Protein AF-T1I6Q5-F1 (afdb_monomer)

Structure (mmCIF, N/CA/C/O backbone):
data_AF-T1I6Q5-F1
#
_entry.id   AF-T1I6Q5-F1
#
loop_
_atom_site.group_PDB
_atom_site.id
_atom_site.type_symbol
_atom_site.label_atom_id
_atom_site.label_alt_id
_atom_site.label_comp_id
_atom_site.label_asym_id
_atom_site.label_entity_id
_atom_site.label_seq_id
_atom_site.pdbx_PDB_ins_code
_atom_site.Cartn_x
_atom_site.Cartn_y
_atom_site.Cartn_z
_atom_site.occupancy
_atom_site.B_iso_or_equiv
_atom_site.auth_seq_id
_atom_site.auth_comp_id
_atom_site.auth_asym_id
_atom_site.auth_atom_id
_atom_site.pdbx_PDB_model_num
ATOM 1 N N . MET A 1 1 ? -15.999 5.769 1.842 1.00 64.25 1 MET A N 1
ATOM 2 C CA . MET A 1 1 ? -15.377 4.731 0.975 1.00 64.25 1 MET A CA 1
ATOM 3 C C . MET A 1 1 ? -16.063 4.618 -0.384 1.00 64.25 1 MET A C 1
ATOM 5 O O . MET A 1 1 ? -15.364 4.578 -1.385 1.00 64.25 1 MET A O 1
ATOM 9 N N . THR A 1 2 ? -17.397 4.593 -0.451 1.00 73.44 2 THR A N 1
ATOM 10 C CA . THR A 1 2 ? -18.154 4.607 -1.719 1.00 73.44 2 THR A CA 1
ATOM 11 C C . THR A 1 2 ? -17.865 5.839 -2.578 1.00 73.44 2 THR A C 1
ATOM 13 O O . THR A 1 2 ? -17.714 5.702 -3.788 1.00 73.44 2 THR A O 1
ATOM 16 N N . ASP A 1 3 ? -17.705 7.006 -1.953 1.00 79.69 3 ASP A N 1
ATOM 17 C CA . ASP A 1 3 ? -17.436 8.263 -2.664 1.00 79.69 3 ASP A CA 1
ATOM 18 C C . ASP A 1 3 ? -16.060 8.249 -3.339 1.00 79.69 3 ASP A C 1
ATOM 20 O O . ASP A 1 3 ? -15.956 8.559 -4.519 1.00 79.69 3 ASP A O 1
ATOM 24 N N . TYR A 1 4 ? -15.035 7.736 -2.652 1.00 77.25 4 TYR A N 1
ATOM 25 C CA . TYR A 1 4 ? -13.699 7.529 -3.227 1.00 77.25 4 TYR A CA 1
ATOM 26 C C . TYR A 1 4 ? -13.698 6.552 -4.406 1.00 77.25 4 TYR A C 1
ATOM 28 O O . TYR A 1 4 ? -12.991 6.744 -5.389 1.00 77.25 4 TYR A O 1
ATOM 36 N N . VAL A 1 5 ? -14.497 5.484 -4.328 1.00 77.12 5 VAL A N 1
ATOM 37 C CA . VAL A 1 5 ? -14.630 4.521 -5.432 1.00 77.12 5 VAL A CA 1
ATOM 38 C C . VAL A 1 5 ? -15.304 5.165 -6.642 1.00 77.12 5 VAL A C 1
ATOM 40 O O . VAL A 1 5 ? -14.932 4.868 -7.778 1.00 77.12 5 VAL A O 1
ATOM 43 N N . LYS A 1 6 ? -16.287 6.039 -6.413 1.00 79.69 6 LYS A N 1
ATOM 44 C CA . LYS A 1 6 ? -16.939 6.806 -7.473 1.00 79.69 6 LYS A CA 1
ATOM 45 C C . LYS A 1 6 ? -15.953 7.784 -8.119 1.00 79.69 6 LYS A C 1
ATOM 47 O O . LYS A 1 6 ? -15.784 7.737 -9.332 1.00 79.69 6 LYS A O 1
ATOM 52 N N . GLU A 1 7 ? -15.240 8.561 -7.307 1.00 81.44 7 GLU A N 1
ATOM 53 C CA . GLU A 1 7 ? -14.201 9.494 -7.753 1.00 81.44 7 GLU A CA 1
ATOM 54 C C . GLU A 1 7 ? -13.113 8.791 -8.581 1.00 81.44 7 GLU A C 1
ATOM 56 O O . GLU A 1 7 ? -12.736 9.272 -9.647 1.00 81.44 7 GLU A O 1
ATOM 61 N N . LEU A 1 8 ? -12.652 7.608 -8.161 1.00 79.38 8 LEU A N 1
ATOM 62 C CA . LEU A 1 8 ? -11.685 6.826 -8.936 1.00 79.38 8 LEU A CA 1
ATOM 63 C C . LEU A 1 8 ? -12.221 6.407 -10.300 1.00 79.38 8 LEU A C 1
ATOM 65 O O . LEU A 1 8 ? -11.508 6.507 -11.293 1.00 79.38 8 LEU A O 1
ATOM 69 N N . LYS A 1 9 ? -13.464 5.926 -10.361 1.00 77.19 9 LYS A N 1
ATOM 70 C CA . LYS A 1 9 ? -14.071 5.480 -11.622 1.00 77.19 9 LYS A CA 1
ATOM 71 C C . LYS A 1 9 ? -14.332 6.631 -12.591 1.00 77.19 9 LYS A C 1
ATOM 73 O O . LYS A 1 9 ? -14.336 6.402 -13.795 1.00 77.19 9 LYS A O 1
ATOM 78 N N . GLU A 1 10 ? -14.556 7.838 -12.080 1.00 80.31 10 GLU A N 1
ATOM 79 C CA . GLU A 1 10 ? -14.738 9.041 -12.897 1.00 80.31 10 GLU A CA 1
ATOM 80 C C . GLU A 1 10 ? -13.404 9.566 -13.447 1.00 80.31 10 GLU A C 1
ATOM 82 O O . GLU A 1 10 ? -13.346 10.012 -14.591 1.00 80.31 10 GLU A O 1
ATOM 87 N N . ASN A 1 11 ? -12.326 9.473 -12.663 1.00 78.69 11 ASN A N 1
ATOM 88 C CA . ASN A 1 11 ? -11.026 10.051 -13.016 1.00 78.69 11 ASN A CA 1
ATOM 89 C C . ASN A 1 11 ? -10.061 9.074 -13.707 1.00 78.69 11 ASN A C 1
ATOM 91 O O . ASN A 1 11 ? -9.142 9.509 -14.403 1.00 78.69 11 ASN A O 1
ATOM 95 N N . VAL A 1 12 ? -10.244 7.760 -13.548 1.00 77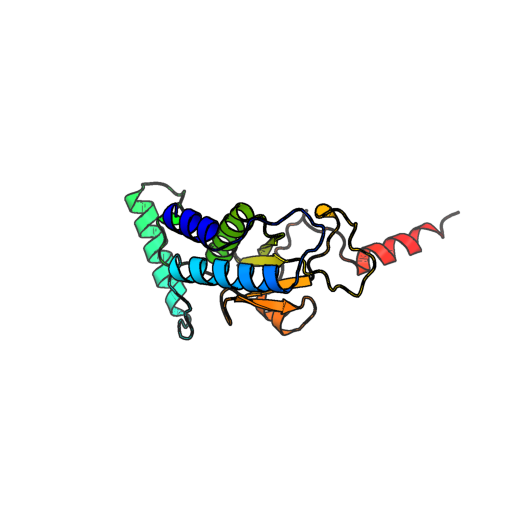.69 12 VAL A N 1
ATOM 96 C CA . VAL A 1 12 ? -9.384 6.742 -14.168 1.00 77.69 12 VAL A CA 1
ATOM 97 C C . VAL A 1 12 ? -10.087 6.140 -15.373 1.00 77.69 12 VAL A C 1
ATOM 99 O O . VAL A 1 12 ? -11.129 5.497 -15.253 1.00 77.69 12 VAL A O 1
ATOM 102 N N . LYS A 1 13 ? -9.477 6.287 -16.555 1.00 69.31 13 LYS A N 1
ATOM 103 C CA . LYS A 1 13 ? -9.907 5.525 -17.730 1.00 69.31 13 LYS A CA 1
ATOM 104 C C . LYS A 1 13 ? -9.727 4.031 -17.433 1.00 69.31 13 LYS A C 1
ATOM 106 O O . LYS A 1 13 ? -8.629 3.651 -17.012 1.00 69.31 13 LYS A O 1
ATOM 111 N N . PRO A 1 14 ? -10.753 3.189 -17.654 1.00 64.06 14 PRO A N 1
ATOM 112 C CA . PRO A 1 14 ? -10.623 1.753 -17.461 1.00 64.06 14 PRO A CA 1
ATOM 113 C C . PRO A 1 14 ? -9.480 1.232 -18.329 1.00 64.06 14 PRO A C 1
ATOM 115 O O . PRO A 1 14 ? -9.319 1.679 -19.465 1.00 64.06 14 PRO A O 1
ATOM 118 N N . PHE A 1 15 ? -8.686 0.312 -17.781 1.00 62.59 15 PHE A N 1
ATOM 119 C CA . PHE A 1 15 ? -7.572 -0.303 -18.493 1.00 62.59 15 PHE A CA 1
ATOM 120 C C . PHE A 1 15 ? -8.072 -0.890 -19.825 1.00 62.59 15 PHE A C 1
ATOM 122 O O . PHE A 1 15 ? -8.801 -1.885 -19.839 1.00 62.59 15 PHE A O 1
ATOM 129 N N . THR A 1 16 ? -7.745 -0.246 -20.949 1.00 55.22 16 THR A N 1
ATOM 130 C CA . THR A 1 16 ? -8.139 -0.728 -22.274 1.00 55.22 16 THR A CA 1
ATOM 131 C C . THR A 1 16 ? -7.220 -1.872 -22.665 1.00 55.22 16 THR A C 1
ATOM 133 O O . THR A 1 16 ? -5.999 -1.743 -22.639 1.00 55.22 16 THR A O 1
ATOM 136 N N . SER A 1 17 ? -7.814 -2.998 -23.056 1.00 50.25 17 SER A N 1
ATOM 137 C CA . SER A 1 17 ? -7.157 -4.276 -23.364 1.00 50.25 17 SER A CA 1
ATOM 138 C C . SER A 1 17 ? -6.208 -4.258 -24.570 1.00 50.25 17 SER A C 1
ATOM 140 O O . SER A 1 17 ? -5.799 -5.317 -25.040 1.00 50.25 17 SER A O 1
ATOM 142 N N . THR A 1 18 ? -5.837 -3.088 -25.086 1.00 50.44 18 THR A N 1
ATOM 143 C CA . THR A 1 18 ? -4.726 -2.893 -26.022 1.00 50.44 18 THR A CA 1
ATOM 144 C C . THR A 1 18 ? -3.398 -3.144 -25.311 1.00 50.44 18 THR A C 1
ATOM 146 O O . THR A 1 18 ? -2.641 -2.202 -25.163 1.00 50.44 18 THR A O 1
ATOM 149 N N . GLY A 1 19 ? -3.173 -4.374 -24.820 1.00 49.50 19 GLY A N 1
ATOM 150 C CA . GLY A 1 19 ? -1.911 -5.081 -24.512 1.00 49.50 19 GLY A CA 1
ATOM 151 C C . GLY A 1 19 ? -0.717 -4.354 -23.878 1.00 49.50 19 GLY A C 1
ATOM 152 O O . GLY A 1 19 ? 0.332 -4.960 -23.704 1.00 49.50 19 GLY A O 1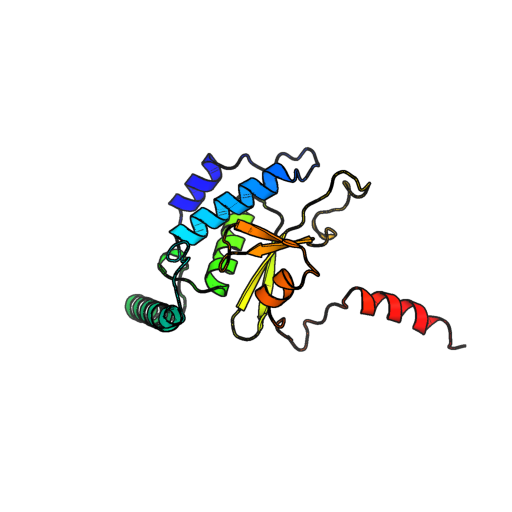
ATOM 153 N N . VAL A 1 20 ? -0.830 -3.078 -23.544 1.00 54.53 20 VAL A N 1
ATOM 154 C CA . VAL A 1 20 ? 0.279 -2.180 -23.276 1.00 54.53 20 VAL A CA 1
ATOM 155 C C . VAL A 1 20 ? 0.025 -1.573 -21.914 1.00 54.53 20 VAL A C 1
ATOM 157 O O . VAL A 1 20 ? -0.830 -0.708 -21.729 1.00 54.53 20 VAL A O 1
ATOM 160 N N . LEU A 1 21 ? 0.786 -2.055 -20.942 1.00 61.19 21 LEU A N 1
ATOM 161 C CA . LEU A 1 21 ? 0.935 -1.407 -19.650 1.00 61.19 21 LEU A CA 1
ATOM 162 C C . LEU A 1 21 ? 1.748 -0.123 -19.850 1.00 61.19 21 LEU A C 1
ATOM 164 O O . LEU A 1 21 ? 2.966 -0.121 -19.690 1.00 61.19 21 LEU A O 1
ATOM 168 N N . ASP A 1 22 ? 1.068 0.949 -20.251 1.00 72.69 22 ASP A N 1
ATOM 169 C CA . ASP A 1 22 ? 1.679 2.263 -20.425 1.00 72.69 22 ASP A CA 1
ATOM 170 C C . ASP A 1 22 ? 2.195 2.784 -19.071 1.00 72.69 22 ASP A C 1
ATOM 172 O O . ASP A 1 22 ? 1.443 2.906 -18.096 1.00 72.69 22 ASP A O 1
ATOM 176 N N . TRP A 1 23 ? 3.496 3.092 -19.015 1.00 78.94 23 TRP A N 1
ATOM 177 C CA . TRP A 1 23 ? 4.151 3.701 -17.854 1.00 78.94 23 TRP A CA 1
ATOM 178 C C . TRP A 1 23 ? 3.394 4.945 -17.380 1.00 78.94 23 TRP A C 1
ATOM 180 O O . TRP A 1 23 ? 3.249 5.142 -16.171 1.00 78.94 23 TRP A O 1
ATOM 190 N N . MET A 1 24 ? 2.902 5.767 -18.316 1.00 81.88 24 MET A N 1
ATOM 191 C CA . MET A 1 24 ? 2.191 7.001 -17.985 1.00 81.88 24 MET A CA 1
ATOM 192 C C . MET A 1 24 ? 0.904 6.693 -17.220 1.00 81.88 24 MET A C 1
ATOM 194 O O . MET A 1 24 ? 0.711 7.211 -16.122 1.00 81.88 24 MET A O 1
ATOM 198 N N . TRP A 1 25 ? 0.089 5.761 -17.725 1.00 84.81 25 TRP A N 1
ATOM 199 C CA . TRP A 1 25 ? -1.149 5.359 -17.053 1.00 84.81 25 TRP A CA 1
ATOM 200 C C . TRP A 1 25 ? -0.894 4.784 -15.657 1.00 84.81 25 TRP A C 1
ATOM 202 O O . TRP A 1 25 ? -1.603 5.134 -14.712 1.00 84.81 25 TRP A O 1
ATOM 212 N N . ILE A 1 26 ? 0.128 3.934 -15.496 1.00 87.12 26 ILE A N 1
ATOM 213 C CA . ILE A 1 26 ? 0.467 3.363 -14.184 1.00 87.12 26 ILE A CA 1
ATOM 214 C C . ILE A 1 26 ? 0.911 4.460 -13.220 1.00 87.12 26 ILE A C 1
ATOM 216 O O . ILE A 1 26 ? 0.448 4.491 -12.081 1.00 87.12 26 ILE A O 1
ATOM 220 N N . SER A 1 27 ? 1.793 5.360 -13.658 1.00 88.94 27 SER A N 1
ATOM 221 C CA . SER A 1 27 ? 2.292 6.446 -12.813 1.00 88.94 27 SER A CA 1
ATOM 222 C C . SER A 1 27 ? 1.158 7.359 -12.350 1.00 88.94 27 SER A C 1
ATOM 224 O O . SER A 1 27 ? 1.069 7.664 -11.159 1.00 88.94 27 SER A O 1
ATOM 226 N N . ASP A 1 28 ? 0.263 7.742 -13.258 1.00 89.88 28 ASP A N 1
ATOM 227 C CA . ASP A 1 28 ? -0.854 8.633 -12.948 1.00 89.88 28 ASP A CA 1
ATOM 228 C C . ASP A 1 28 ? -1.890 7.948 -12.051 1.00 89.88 28 ASP A C 1
ATOM 230 O O . ASP A 1 28 ? -2.327 8.525 -11.053 1.00 89.88 28 ASP A O 1
ATOM 234 N N . SER A 1 29 ? -2.199 6.677 -12.324 1.00 90.81 29 SER A N 1
ATOM 235 C CA . SER A 1 29 ? -3.091 5.871 -11.484 1.00 90.81 29 SER A CA 1
ATOM 236 C C . SER A 1 29 ? -2.537 5.705 -10.070 1.00 90.81 29 SER A C 1
ATOM 238 O O . SER A 1 29 ? -3.267 5.866 -9.095 1.00 90.81 29 SER A O 1
ATOM 240 N N . VAL A 1 30 ? -1.236 5.423 -9.927 1.00 93.38 30 VAL A N 1
ATOM 241 C CA . VAL A 1 30 ? -0.583 5.289 -8.616 1.00 93.38 30 VAL A CA 1
ATOM 242 C C . VAL A 1 30 ? -0.656 6.598 -7.838 1.00 93.38 30 VAL A C 1
ATOM 244 O O . VAL A 1 30 ? -0.994 6.567 -6.654 1.00 93.38 30 VAL A O 1
ATOM 247 N N . LYS A 1 31 ? -0.382 7.743 -8.474 1.00 92.62 31 LYS A N 1
ATOM 248 C CA . LYS A 1 31 ? -0.473 9.058 -7.821 1.00 92.62 31 LYS A CA 1
ATOM 249 C C . LYS A 1 31 ? -1.893 9.353 -7.346 1.00 92.62 31 LYS A C 1
ATOM 251 O O . LYS A 1 31 ? -2.061 9.725 -6.189 1.00 92.62 31 LYS A O 1
ATOM 256 N N . LEU A 1 32 ? -2.894 9.127 -8.198 1.00 92.19 32 LEU A N 1
ATOM 257 C CA . LEU A 1 32 ? -4.298 9.384 -7.872 1.00 92.19 32 LEU A CA 1
ATOM 258 C C . LEU A 1 32 ? -4.815 8.467 -6.756 1.00 92.19 32 LEU A C 1
ATOM 260 O O . LEU A 1 32 ? -5.427 8.922 -5.792 1.00 92.19 32 LEU A O 1
ATOM 264 N N . VAL A 1 33 ? -4.546 7.161 -6.843 1.00 93.19 33 VAL A N 1
ATOM 265 C CA . VAL A 1 33 ? -4.929 6.231 -5.771 1.00 93.19 33 VAL A CA 1
ATOM 266 C C . VAL A 1 33 ? -4.227 6.624 -4.475 1.00 93.19 33 VAL A C 1
ATOM 268 O O . VAL A 1 33 ? -4.847 6.628 -3.414 1.00 93.19 33 VAL A O 1
ATOM 271 N N . THR A 1 34 ? -2.952 7.011 -4.549 1.00 93.19 34 THR A N 1
ATOM 272 C CA . THR A 1 34 ? -2.214 7.452 -3.366 1.00 93.19 34 THR A CA 1
ATOM 273 C C . THR A 1 34 ? -2.818 8.716 -2.762 1.00 93.19 34 THR A C 1
ATOM 275 O O . THR A 1 34 ? -3.016 8.743 -1.551 1.00 93.19 34 THR A O 1
ATOM 278 N N . SER A 1 35 ? -3.181 9.731 -3.552 1.00 91.31 35 SER A N 1
ATOM 279 C CA . SER A 1 35 ? -3.797 10.951 -3.012 1.00 91.31 35 SER A CA 1
ATOM 280 C C . SER A 1 35 ? -5.100 10.658 -2.269 1.00 91.31 35 SER A C 1
ATOM 282 O O . SER A 1 35 ? -5.324 11.208 -1.194 1.00 91.31 35 SER A O 1
ATOM 284 N N . ILE A 1 36 ? -5.909 9.728 -2.778 1.00 90.62 36 ILE A N 1
ATOM 285 C CA . ILE A 1 36 ? -7.150 9.293 -2.126 1.00 90.62 36 ILE A CA 1
ATOM 286 C C . ILE A 1 36 ? -6.864 8.524 -0.830 1.00 90.62 36 ILE A C 1
ATOM 288 O O . ILE A 1 36 ? -7.514 8.763 0.186 1.00 90.62 36 ILE A O 1
ATOM 292 N N . VAL A 1 37 ? -5.868 7.631 -0.826 1.00 91.06 37 VAL A N 1
ATOM 293 C CA . VAL A 1 37 ? -5.438 6.919 0.393 1.00 91.06 37 VAL A CA 1
ATOM 294 C C . VAL A 1 37 ? -4.994 7.908 1.465 1.00 91.06 37 VAL A C 1
ATOM 296 O O . VAL A 1 37 ? -5.369 7.756 2.627 1.00 91.06 37 VAL A O 1
ATOM 299 N N . LEU A 1 38 ? -4.222 8.926 1.081 1.00 88.31 38 LEU A N 1
ATOM 300 C CA . LEU A 1 38 ? -3.789 9.970 2.000 1.00 88.31 38 LEU A CA 1
ATOM 301 C C . LEU A 1 38 ? -4.990 10.738 2.543 1.00 88.31 38 LEU A C 1
ATOM 303 O O . LEU A 1 38 ? -5.106 10.866 3.751 1.00 88.31 38 LEU A O 1
ATOM 307 N N . GLN A 1 39 ? -5.914 11.188 1.696 1.00 86.69 39 GLN A N 1
ATOM 308 C CA . GLN A 1 39 ? -7.122 11.879 2.160 1.00 86.69 39 GLN A CA 1
ATOM 309 C C . GLN A 1 39 ? -7.964 11.020 3.115 1.00 86.69 39 GLN A C 1
ATOM 311 O O . GLN A 1 39 ? -8.486 11.539 4.098 1.00 86.69 39 GLN A O 1
ATOM 316 N N . GLY A 1 40 ? -8.068 9.713 2.858 1.00 84.56 40 GLY A N 1
ATOM 317 C CA . GLY A 1 40 ? -8.844 8.793 3.687 1.00 84.56 40 GLY A CA 1
ATOM 318 C C . GLY A 1 40 ? -8.191 8.413 5.022 1.00 84.56 40 GLY A C 1
ATOM 319 O O . GLY A 1 40 ? -8.907 8.148 5.978 1.00 84.56 40 GLY A O 1
ATOM 320 N N . LEU A 1 41 ? -6.854 8.376 5.110 1.00 85.56 41 LEU A N 1
ATOM 321 C CA . LEU A 1 41 ? -6.107 7.878 6.282 1.00 85.56 41 LEU A CA 1
ATOM 322 C C . LEU A 1 41 ? -5.114 8.911 6.852 1.00 85.56 41 LEU A C 1
ATOM 324 O O . LEU A 1 41 ? -3.979 8.580 7.222 1.00 85.56 41 LEU A O 1
ATOM 328 N N . GLY A 1 42 ? -5.549 10.169 6.950 1.00 71.38 42 GLY A N 1
ATOM 329 C CA . GLY A 1 42 ? -4.905 11.178 7.801 1.00 71.38 42 GLY A CA 1
ATOM 330 C C . GLY A 1 42 ? -3.894 12.092 7.102 1.00 71.38 42 GLY A C 1
ATOM 331 O O . GLY A 1 42 ? -3.067 12.717 7.756 1.00 71.38 42 GLY A O 1
ATOM 332 N N . GLY A 1 43 ? -3.948 12.181 5.779 1.00 68.06 43 GLY A N 1
ATOM 333 C CA . GLY A 1 43 ? -3.187 13.118 4.956 1.00 68.06 43 GLY A CA 1
ATOM 334 C C . GLY A 1 43 ? -1.744 12.708 4.639 1.00 68.06 43 GLY A C 1
ATOM 335 O O . GLY A 1 43 ? -1.199 11.725 5.159 1.00 68.06 43 GLY A O 1
ATOM 336 N N . SER A 1 44 ? -1.129 13.488 3.738 1.00 54.53 44 SER A N 1
ATOM 337 C CA . SER A 1 44 ? 0.302 13.437 3.412 1.00 54.53 44 SER A CA 1
ATOM 338 C C . SER A 1 44 ? 1.068 14.115 4.536 1.00 54.53 44 SER A C 1
ATOM 340 O O . SER A 1 44 ? 1.189 15.336 4.588 1.00 54.53 44 SER A O 1
ATOM 342 N N . SER A 1 45 ? 1.498 13.333 5.511 1.00 52.88 45 SER A N 1
ATOM 343 C CA . SER A 1 45 ? 2.141 13.866 6.692 1.00 52.88 45 SER A CA 1
ATOM 344 C C . SER A 1 45 ? 3.628 14.063 6.448 1.00 52.88 45 SER A C 1
ATOM 346 O O . SER A 1 45 ? 4.442 13.237 6.846 1.00 52.88 45 SER A O 1
ATOM 348 N N . GLU A 1 46 ? 3.988 15.180 5.822 1.00 49.88 46 GLU A N 1
ATOM 349 C CA . GLU A 1 46 ? 5.395 15.595 5.720 1.00 49.88 46 GLU A CA 1
ATOM 350 C C . GLU A 1 46 ? 6.027 15.847 7.107 1.00 49.88 46 GLU A C 1
ATOM 352 O O . GLU A 1 46 ? 7.245 15.865 7.228 1.00 49.88 46 GLU A O 1
ATOM 357 N N . ASN A 1 47 ? 5.207 15.962 8.165 1.00 47.25 47 ASN A N 1
ATOM 358 C CA . ASN A 1 47 ? 5.629 16.308 9.526 1.00 47.25 47 ASN A CA 1
ATOM 359 C C . ASN A 1 47 ? 5.113 15.377 10.644 1.00 47.25 47 ASN A C 1
ATOM 361 O O . ASN A 1 47 ? 5.247 15.736 11.813 1.00 47.25 47 ASN A O 1
ATOM 365 N N . ARG A 1 48 ? 4.520 14.207 10.352 1.00 54.25 48 ARG A N 1
ATOM 366 C CA . ARG A 1 48 ? 4.121 13.279 11.435 1.00 54.25 48 ARG A CA 1
ATOM 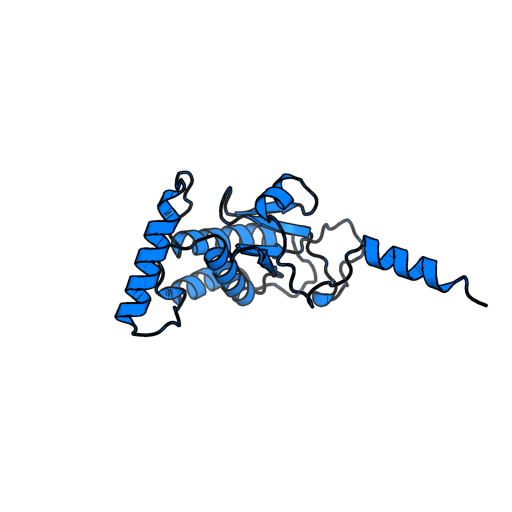367 C C . ARG A 1 48 ? 5.341 12.503 11.924 1.00 54.25 48 ARG A C 1
ATOM 369 O O . ARG A 1 48 ? 5.704 11.466 11.376 1.00 54.25 48 ARG A O 1
ATOM 376 N N . GLN A 1 49 ? 6.015 13.090 12.908 1.00 47.84 49 GLN A N 1
ATOM 377 C CA . GLN A 1 49 ? 6.978 12.405 13.769 1.00 47.84 49 GLN A CA 1
ATOM 378 C C . GLN A 1 49 ? 6.229 11.445 14.711 1.00 47.84 49 GLN A C 1
ATOM 380 O O . GLN A 1 49 ? 5.012 11.535 14.835 1.00 47.84 49 GLN A O 1
ATOM 385 N N . ASP A 1 50 ? 6.973 10.528 15.328 1.00 45.41 50 ASP A N 1
ATOM 386 C CA . ASP A 1 50 ? 6.603 9.315 16.088 1.00 45.41 50 ASP A CA 1
ATOM 387 C C . ASP A 1 50 ? 5.360 9.318 17.032 1.00 45.41 50 ASP A C 1
ATOM 389 O O . ASP A 1 50 ? 4.979 8.255 17.525 1.00 45.41 50 ASP A O 1
ATOM 393 N N . ASP A 1 51 ? 4.665 10.439 17.246 1.00 49.38 51 ASP A N 1
ATOM 394 C CA . ASP A 1 51 ? 3.449 10.564 18.075 1.00 49.38 51 ASP A CA 1
ATOM 395 C C . ASP A 1 51 ? 2.166 9.999 17.421 1.00 49.38 51 ASP A C 1
ATOM 397 O O . ASP A 1 51 ? 1.153 9.756 18.085 1.00 49.38 51 ASP A O 1
ATOM 401 N N . ASP A 1 52 ? 2.215 9.697 16.126 1.00 65.31 52 ASP A N 1
ATOM 402 C CA . ASP A 1 52 ? 1.090 9.162 15.348 1.00 65.31 52 ASP A CA 1
ATOM 403 C C . ASP A 1 52 ? 0.616 7.773 15.779 1.00 65.31 52 ASP A C 1
ATOM 405 O O . ASP A 1 52 ? -0.530 7.380 15.531 1.00 65.31 52 ASP A O 1
ATOM 409 N N . PHE A 1 53 ? 1.495 6.993 16.411 1.00 75.88 53 PHE A N 1
ATOM 410 C CA . PHE A 1 53 ? 1.141 5.646 16.843 1.00 75.88 53 PHE A CA 1
ATOM 411 C C . PHE A 1 53 ? 0.116 5.685 17.979 1.00 75.88 53 PHE A C 1
ATOM 413 O O . PHE A 1 53 ? -0.776 4.837 18.037 1.00 75.88 53 PHE A O 1
ATOM 420 N N . HIS A 1 54 ? 0.210 6.692 18.854 1.00 80.69 54 HIS A N 1
ATOM 421 C CA . HIS A 1 54 ? -0.738 6.883 19.944 1.00 80.69 54 HIS A CA 1
ATOM 422 C C . HIS A 1 54 ? -2.113 7.299 19.415 1.00 80.69 54 HIS A C 1
ATOM 424 O O . HIS A 1 54 ? -3.113 6.677 19.775 1.00 80.69 54 HIS A O 1
ATOM 430 N N . GLU A 1 55 ? -2.160 8.284 18.512 1.00 81.81 55 GLU A N 1
ATOM 431 C CA . GLU A 1 55 ? -3.401 8.745 17.877 1.00 81.81 55 GLU A CA 1
ATOM 432 C C . GLU A 1 55 ? -4.093 7.607 17.116 1.00 81.81 55 GLU A C 1
ATOM 434 O O . GLU A 1 55 ? -5.287 7.357 17.301 1.00 81.81 55 GLU A O 1
ATOM 439 N N . PHE A 1 56 ? -3.324 6.843 16.333 1.00 83.31 56 PHE A N 1
ATOM 440 C CA . PHE A 1 56 ? -3.826 5.660 15.644 1.00 83.31 56 PHE A CA 1
ATOM 441 C C . PHE A 1 56 ? -4.424 4.642 16.625 1.00 83.31 56 PHE A C 1
ATOM 443 O O . PHE A 1 56 ? -5.543 4.167 16.429 1.00 83.31 56 PHE A O 1
ATOM 450 N N . PHE A 1 57 ? -3.717 4.319 17.711 1.00 86.00 57 PHE A N 1
ATOM 451 C CA . PHE A 1 57 ? -4.187 3.326 18.677 1.00 86.00 57 PHE A CA 1
ATOM 452 C C . PHE A 1 57 ? -5.442 3.788 19.430 1.00 86.00 57 PHE A C 1
ATOM 454 O O . PHE A 1 57 ? -6.353 2.988 19.663 1.00 86.00 57 PHE A O 1
ATOM 461 N N . LEU A 1 58 ? -5.514 5.075 19.785 1.00 88.00 58 LEU A N 1
ATOM 462 C CA . LEU A 1 58 ? -6.700 5.682 20.386 1.00 88.00 58 LEU A CA 1
ATOM 463 C C . LEU A 1 58 ? -7.905 5.567 19.457 1.00 88.00 58 LEU A C 1
ATOM 465 O O . LEU A 1 58 ? -8.937 5.044 19.877 1.00 88.00 58 LEU A O 1
ATOM 469 N N . GLN A 1 59 ? -7.755 5.955 18.190 1.00 86.88 59 GLN A N 1
ATOM 470 C CA . GLN A 1 59 ? -8.837 5.862 17.217 1.00 86.88 59 GLN A CA 1
ATOM 471 C C . GLN A 1 59 ? -9.305 4.416 17.014 1.00 86.88 59 GLN A C 1
ATOM 473 O O . GLN A 1 59 ? -10.502 4.129 17.015 1.00 86.88 59 GLN A O 1
ATOM 478 N N . ILE A 1 60 ? -8.364 3.484 16.866 1.00 87.75 60 ILE A N 1
ATOM 479 C CA . ILE A 1 60 ? -8.656 2.055 16.739 1.00 87.75 60 ILE A CA 1
ATOM 480 C C . ILE A 1 60 ? -9.486 1.564 17.932 1.00 87.75 60 ILE A C 1
ATOM 482 O O . ILE A 1 60 ? -10.462 0.833 17.750 1.00 87.75 60 ILE A O 1
ATOM 486 N N . ASN A 1 61 ? -9.128 1.965 19.153 1.00 89.62 61 ASN A N 1
ATOM 487 C CA . ASN A 1 61 ? -9.867 1.585 20.354 1.00 89.62 61 ASN A CA 1
ATOM 488 C C . ASN A 1 61 ? -11.241 2.251 20.432 1.00 89.62 61 ASN A C 1
ATOM 490 O O . ASN A 1 61 ? -12.209 1.583 20.791 1.00 89.62 61 ASN A O 1
ATOM 494 N N . GLU A 1 62 ? -11.356 3.517 20.047 1.00 90.56 62 GLU A N 1
ATOM 495 C CA . GLU A 1 62 ? -12.638 4.215 19.980 1.00 90.56 62 GLU A CA 1
ATOM 496 C C . GLU A 1 62 ? -13.603 3.511 19.016 1.00 90.56 62 GLU A C 1
ATOM 498 O O . GLU A 1 62 ? -14.741 3.206 19.384 1.00 90.56 62 GLU A O 1
ATOM 503 N N . VAL A 1 63 ? -13.138 3.151 17.814 1.00 89.06 63 VAL A N 1
ATOM 504 C CA . VAL A 1 63 ? -13.948 2.415 16.831 1.00 89.06 63 VAL A CA 1
ATOM 505 C C . VAL A 1 63 ? -14.342 1.037 17.365 1.00 89.06 63 VAL A C 1
ATOM 507 O O . VAL A 1 63 ? -15.510 0.649 17.250 1.00 89.06 63 VAL A O 1
ATOM 510 N N . LYS A 1 64 ? -13.415 0.309 18.005 1.00 90.19 64 LYS A N 1
ATOM 511 C CA . LYS A 1 64 ? -13.714 -0.985 18.644 1.00 90.19 64 LYS A CA 1
ATOM 512 C C . LYS A 1 64 ? -14.799 -0.856 19.710 1.00 90.19 64 LYS A C 1
ATOM 514 O O . LYS A 1 64 ? -15.718 -1.673 19.731 1.00 90.19 64 LYS A O 1
ATOM 519 N N . LEU A 1 65 ? -14.717 0.160 20.572 1.00 92.31 65 LEU A N 1
ATOM 520 C CA . LEU A 1 65 ? -15.697 0.412 21.631 1.00 92.31 65 LEU A CA 1
ATOM 521 C C . LEU A 1 65 ? -17.061 0.792 21.050 1.00 92.31 65 LEU A C 1
ATOM 523 O O . LEU A 1 65 ? -18.077 0.211 21.434 1.00 92.31 65 LEU A O 1
ATOM 527 N N . LYS A 1 66 ? -17.084 1.707 20.075 1.00 91.94 66 LYS A N 1
ATOM 528 C CA . LYS A 1 66 ? -18.306 2.167 19.404 1.00 91.94 66 LYS A CA 1
ATOM 529 C C . L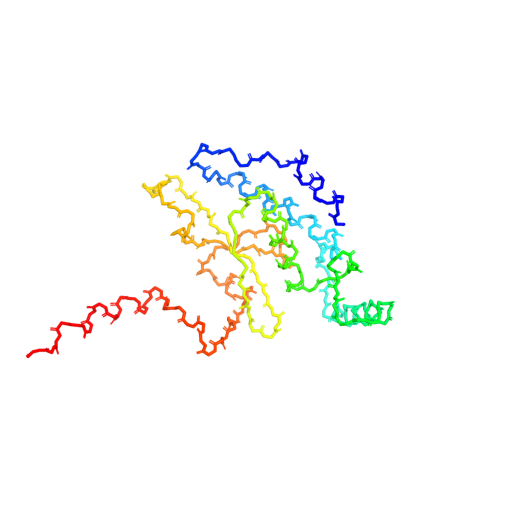YS A 1 66 ? -19.027 1.030 18.681 1.00 91.94 66 LYS A C 1
ATOM 531 O O . LYS A 1 66 ? -20.251 0.936 18.752 1.00 91.94 66 LYS A O 1
ATOM 536 N N . ARG A 1 67 ? -18.280 0.151 18.003 1.00 89.19 67 ARG A N 1
ATOM 537 C CA . ARG A 1 67 ? -18.834 -0.996 17.259 1.00 89.19 67 ARG A CA 1
ATOM 538 C C . ARG A 1 67 ? -19.008 -2.257 18.105 1.00 89.19 67 ARG A C 1
ATOM 540 O O . ARG A 1 67 ? -19.651 -3.193 17.638 1.00 89.19 67 ARG A O 1
ATOM 547 N N . LYS A 1 68 ? -18.430 -2.304 19.312 1.00 91.44 68 LYS A N 1
ATOM 548 C CA . LYS A 1 68 ? -18.345 -3.497 20.177 1.00 91.44 68 LYS A CA 1
ATOM 549 C C . LYS A 1 68 ? -17.802 -4.727 19.432 1.00 91.44 68 LYS A C 1
ATOM 551 O O . LYS A 1 68 ? -18.292 -5.839 19.606 1.00 91.44 68 LYS A O 1
ATOM 556 N N . SER A 1 69 ? -16.815 -4.519 18.561 1.00 89.94 69 SER A N 1
ATOM 557 C CA . SER A 1 69 ? -16.241 -5.557 17.697 1.00 89.94 69 SER A CA 1
ATOM 558 C C . SER A 1 69 ? -14.754 -5.316 17.462 1.00 89.94 69 SER A C 1
ATOM 560 O O . SER A 1 69 ? -14.297 -4.176 17.428 1.00 89.94 69 SER A O 1
ATOM 562 N N . CYS A 1 70 ? -13.996 -6.396 17.265 1.00 83.62 70 CYS A N 1
ATOM 563 C CA . CYS A 1 70 ? -12.590 -6.326 16.867 1.00 83.62 70 CYS A CA 1
ATOM 564 C C . CYS A 1 70 ? -12.405 -6.116 15.355 1.00 83.62 70 CYS A C 1
ATOM 566 O O . CYS A 1 70 ? -11.283 -5.879 14.913 1.00 83.62 70 CYS A O 1
ATOM 568 N N . VAL A 1 71 ? -13.480 -6.21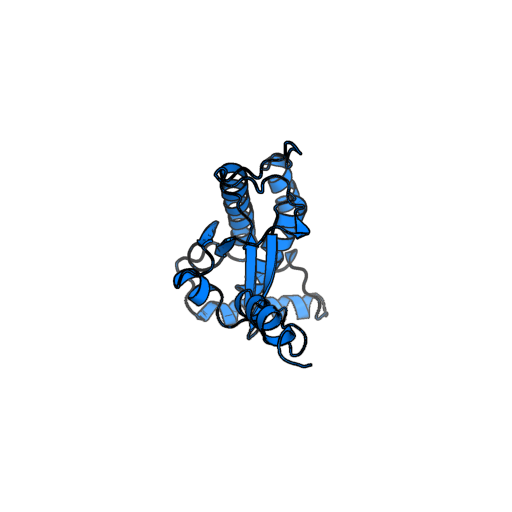0 14.563 1.00 87.06 71 VAL A N 1
ATOM 569 C CA . VAL A 1 71 ? -13.448 -5.961 13.117 1.00 87.06 71 VAL A CA 1
ATOM 570 C C . VAL A 1 71 ? -13.609 -4.467 12.867 1.00 87.06 71 VAL A C 1
ATOM 572 O O . VAL A 1 71 ? -14.652 -3.890 13.178 1.00 87.06 71 VAL A O 1
ATOM 575 N N . ILE A 1 72 ? -12.580 -3.857 12.282 1.00 84.44 72 ILE A N 1
ATOM 576 C CA . ILE A 1 72 ? -12.518 -2.418 12.022 1.00 84.44 72 ILE A CA 1
ATOM 577 C C . ILE A 1 72 ? -12.650 -2.192 10.520 1.00 84.44 72 ILE A C 1
ATOM 579 O O . ILE A 1 72 ? -11.748 -2.563 9.764 1.00 84.44 72 ILE A O 1
ATOM 583 N N . PRO A 1 73 ? -13.765 -1.612 10.053 1.00 84.06 73 PRO A N 1
ATOM 584 C CA . PRO A 1 73 ? -13.888 -1.230 8.659 1.00 84.06 73 PRO A CA 1
ATOM 585 C C . PRO A 1 73 ? -12.918 -0.097 8.341 1.00 84.06 73 PRO A C 1
ATOM 587 O O . PRO A 1 73 ? -12.878 0.913 9.037 1.00 84.06 73 PRO A O 1
ATOM 590 N N . MET A 1 74 ? -12.204 -0.227 7.228 1.00 82.19 74 MET A N 1
ATOM 591 C CA . MET A 1 74 ? -11.271 0.798 6.748 1.00 82.19 74 MET A CA 1
ATOM 592 C C . MET A 1 74 ? -11.931 2.169 6.528 1.00 82.19 74 MET A C 1
ATOM 594 O O . MET A 1 74 ? -11.247 3.180 6.565 1.00 82.19 74 MET A O 1
ATOM 598 N N . GLY A 1 75 ? -13.247 2.210 6.291 1.00 78.62 75 GLY A N 1
ATOM 599 C CA . GLY A 1 75 ? -13.996 3.454 6.099 1.00 78.62 75 GLY A CA 1
ATOM 600 C C . GLY A 1 75 ? -14.300 4.236 7.380 1.00 78.62 75 GLY A C 1
ATOM 601 O O . GLY A 1 75 ? -14.724 5.380 7.269 1.00 78.62 75 GLY A O 1
ATOM 602 N N . ASP A 1 76 ? -14.092 3.642 8.556 1.00 82.25 76 ASP A N 1
ATOM 603 C CA . ASP A 1 76 ? -14.331 4.293 9.852 1.00 82.25 76 ASP A CA 1
ATOM 604 C C . ASP A 1 76 ? -13.048 4.884 10.456 1.00 82.25 76 ASP A C 1
ATOM 606 O O . ASP A 1 76 ? -13.093 5.543 11.495 1.00 82.25 76 ASP A O 1
ATOM 610 N N . MET A 1 77 ? -11.900 4.611 9.835 1.00 82.50 77 MET A N 1
ATOM 611 C CA . MET A 1 77 ? -10.605 5.126 10.261 1.00 82.50 77 MET A CA 1
ATOM 612 C C . MET A 1 77 ? -10.298 6.432 9.534 1.00 82.50 77 MET A C 1
ATOM 614 O O . MET A 1 77 ? -10.548 6.555 8.340 1.00 82.50 77 MET A O 1
ATOM 618 N N . SER A 1 78 ? -9.722 7.385 10.258 1.00 81.69 78 SER A N 1
ATOM 619 C CA . SER A 1 78 ? -9.249 8.677 9.751 1.00 81.69 78 SER A CA 1
ATOM 620 C C . SER A 1 78 ? -7.734 8.812 9.853 1.00 81.69 78 SER A C 1
ATOM 622 O O . SER A 1 78 ? -7.167 9.722 9.263 1.00 81.69 78 SER A O 1
ATOM 624 N N . VAL A 1 79 ? -7.068 7.913 10.578 1.00 83.56 79 VAL A N 1
ATOM 625 C CA . VAL A 1 79 ? -5.614 7.800 10.683 1.00 83.56 79 VAL A CA 1
ATOM 626 C C . VAL A 1 79 ? -5.224 6.374 10.315 1.00 83.56 79 VAL A C 1
ATOM 628 O O . VAL A 1 79 ? -5.903 5.414 10.678 1.00 83.56 79 VAL A O 1
ATOM 631 N N . GLY A 1 80 ? -4.130 6.221 9.572 1.00 83.12 80 GLY A N 1
ATOM 632 C CA . GLY A 1 80 ? -3.613 4.908 9.205 1.00 83.12 80 GLY A CA 1
ATOM 633 C C . GLY A 1 80 ? -2.098 4.901 9.126 1.00 83.12 80 GLY A C 1
ATOM 634 O O . GLY A 1 80 ? -1.496 5.830 8.582 1.00 83.12 80 GLY A O 1
ATOM 635 N N . GLN A 1 81 ? -1.504 3.822 9.633 1.00 85.38 81 GLN A N 1
ATOM 636 C CA . GLN A 1 81 ? -0.077 3.558 9.525 1.00 85.38 81 GLN A CA 1
ATOM 637 C C . GLN A 1 81 ? 0.239 2.921 8.165 1.00 85.38 81 GLN A C 1
ATOM 639 O O . GLN A 1 81 ? -0.614 2.768 7.282 1.00 85.38 81 GLN A O 1
ATOM 644 N N . LYS A 1 82 ? 1.507 2.553 7.968 1.00 87.88 82 LYS A N 1
ATOM 645 C CA . LYS A 1 82 ? 2.003 1.965 6.718 1.00 87.88 82 LYS A CA 1
ATOM 646 C C . LYS A 1 82 ? 1.165 0.768 6.240 1.00 87.88 82 LYS A C 1
ATOM 648 O O . LYS A 1 82 ? 0.920 0.635 5.043 1.00 87.88 82 LYS A O 1
ATOM 653 N N . PHE A 1 83 ? 0.713 -0.090 7.155 1.00 88.88 83 PHE A N 1
ATOM 654 C CA . PHE A 1 83 ? -0.069 -1.278 6.811 1.00 88.88 83 PHE A CA 1
ATOM 655 C C . PHE A 1 83 ? -1.474 -0.939 6.321 1.00 88.88 83 PHE A C 1
ATOM 657 O O . PHE A 1 83 ? -1.869 -1.393 5.249 1.00 88.88 83 PHE A O 1
ATOM 664 N N . GLU A 1 84 ? -2.209 -0.113 7.059 1.00 89.12 84 GLU A N 1
ATOM 665 C CA . GLU A 1 84 ? -3.571 0.303 6.724 1.00 89.12 84 GLU A CA 1
ATOM 666 C C . GLU A 1 84 ? -3.585 1.035 5.383 1.00 89.12 84 GLU A C 1
ATOM 668 O O . GLU A 1 84 ? -4.406 0.735 4.513 1.00 89.12 84 GLU A O 1
ATOM 673 N N . ARG A 1 85 ? -2.609 1.927 5.173 1.00 91.50 85 ARG A N 1
ATOM 674 C CA . ARG A 1 85 ? -2.414 2.624 3.896 1.00 91.50 85 ARG A CA 1
ATOM 675 C C . ARG A 1 85 ? -2.153 1.643 2.757 1.00 91.50 85 ARG A C 1
ATOM 677 O O . ARG A 1 85 ? -2.776 1.760 1.703 1.00 91.50 85 ARG A O 1
ATOM 684 N N . ALA A 1 86 ? -1.288 0.649 2.963 1.00 93.44 86 ALA A N 1
ATOM 685 C CA . ALA A 1 86 ? -1.010 -0.365 1.951 1.00 93.44 86 ALA A CA 1
ATOM 686 C C . ALA A 1 86 ? -2.250 -1.215 1.619 1.00 93.44 86 ALA A C 1
ATOM 688 O O . ALA A 1 86 ? -2.508 -1.490 0.446 1.00 93.44 86 ALA A O 1
ATOM 689 N N . VAL A 1 87 ? -3.045 -1.596 2.621 1.00 92.50 87 VAL A N 1
ATOM 690 C CA . VAL A 1 87 ? -4.289 -2.351 2.412 1.00 92.50 87 VAL A CA 1
ATOM 691 C C . VAL A 1 87 ? -5.306 -1.519 1.632 1.00 92.50 87 VAL A C 1
ATOM 693 O O . VAL A 1 87 ? -5.839 -2.003 0.635 1.00 92.50 87 VAL A O 1
ATOM 696 N N . LEU A 1 88 ? -5.536 -0.262 2.027 1.00 92.38 88 LEU A N 1
ATOM 697 C CA . LEU A 1 88 ? -6.481 0.613 1.332 1.00 92.38 88 LEU A CA 1
ATOM 698 C C . LEU A 1 88 ? -6.053 0.861 -0.116 1.00 92.38 88 LEU A C 1
ATOM 700 O O . LEU A 1 88 ? -6.874 0.722 -1.022 1.00 92.38 88 LEU A O 1
ATOM 704 N N . PHE A 1 89 ? -4.768 1.154 -0.343 1.00 94.31 89 PHE A N 1
ATOM 705 C CA . PHE A 1 89 ? -4.221 1.295 -1.690 1.00 94.31 89 PHE A CA 1
ATOM 706 C C . PHE A 1 89 ? -4.520 0.058 -2.529 1.00 94.31 89 PHE A C 1
ATOM 708 O O . PHE A 1 89 ? -4.981 0.186 -3.659 1.00 94.31 89 PHE A O 1
ATOM 715 N N . LYS A 1 90 ? -4.295 -1.142 -1.978 1.00 94.81 90 LYS A N 1
ATOM 716 C CA . LYS A 1 90 ? -4.522 -2.378 -2.721 1.00 94.81 90 LYS A CA 1
ATOM 717 C C . LYS A 1 90 ? -5.989 -2.541 -3.114 1.00 94.81 90 LYS A C 1
ATOM 719 O O . LYS A 1 90 ? -6.269 -2.828 -4.273 1.00 94.81 90 LYS A O 1
ATOM 724 N N . CYS A 1 91 ? -6.911 -2.301 -2.181 1.00 92.56 91 CYS A N 1
ATOM 725 C CA . CYS A 1 91 ? -8.345 -2.368 -2.456 1.00 92.56 91 CYS A CA 1
ATOM 726 C C . CYS A 1 91 ? -8.765 -1.397 -3.569 1.00 92.56 91 CYS A C 1
ATOM 728 O O . CYS A 1 91 ? -9.537 -1.771 -4.446 1.00 92.56 91 CYS A O 1
ATOM 730 N N . LEU A 1 92 ? -8.248 -0.166 -3.557 1.00 91.81 92 LEU A N 1
ATOM 731 C CA . LEU A 1 92 ? -8.548 0.836 -4.583 1.00 91.81 92 LEU A CA 1
ATOM 732 C C . LEU A 1 92 ? -7.888 0.502 -5.930 1.00 91.81 92 LEU A C 1
ATOM 734 O O . LEU A 1 92 ? -8.512 0.662 -6.977 1.00 91.81 92 LEU A O 1
ATOM 738 N N . ALA A 1 93 ? -6.662 -0.020 -5.908 1.00 91.81 93 ALA A N 1
ATOM 739 C CA . ALA A 1 93 ? -5.957 -0.495 -7.093 1.00 91.81 93 ALA A CA 1
ATOM 740 C C . ALA A 1 93 ? -6.717 -1.638 -7.788 1.00 91.81 93 ALA A C 1
ATOM 742 O O . ALA A 1 93 ? -6.824 -1.645 -9.013 1.00 91.81 93 ALA A O 1
ATOM 743 N N . ASP A 1 94 ? -7.297 -2.564 -7.019 1.00 90.75 94 ASP A N 1
ATOM 744 C CA . ASP A 1 94 ? -8.099 -3.670 -7.556 1.00 90.75 94 ASP A CA 1
ATOM 745 C C . ASP A 1 94 ? -9.395 -3.191 -8.226 1.00 90.75 94 ASP A C 1
ATOM 747 O O . ASP A 1 94 ? -9.827 -3.780 -9.214 1.00 90.75 94 ASP A O 1
ATOM 751 N N . VAL A 1 95 ? -9.990 -2.090 -7.752 1.00 89.00 95 VAL A N 1
ATOM 752 C CA . VAL A 1 95 ? -11.195 -1.498 -8.364 1.00 89.00 95 VAL A CA 1
ATOM 753 C C . VAL A 1 95 ? -10.923 -0.967 -9.773 1.00 89.00 95 VAL A C 1
ATOM 755 O O . VAL A 1 95 ? -11.785 -1.091 -10.642 1.00 89.00 95 VAL A O 1
ATOM 758 N N . ILE A 1 96 ? -9.747 -0.376 -10.003 1.00 87.50 96 ILE A N 1
ATOM 759 C CA . ILE A 1 96 ? -9.355 0.186 -11.308 1.00 87.50 96 ILE A CA 1
ATOM 760 C C . ILE A 1 96 ? -8.592 -0.813 -12.193 1.00 87.50 96 ILE A C 1
ATOM 762 O O . ILE A 1 96 ? -8.258 -0.494 -13.332 1.00 87.50 96 ILE A O 1
ATOM 766 N N . GLY A 1 97 ? -8.303 -2.015 -11.682 1.00 85.56 97 GLY A N 1
ATOM 767 C CA . GLY A 1 97 ? -7.539 -3.039 -12.397 1.00 85.56 97 GLY A CA 1
ATOM 768 C C . GLY A 1 97 ? -6.032 -2.766 -12.477 1.00 85.56 97 GLY A C 1
ATOM 769 O O . GLY A 1 97 ? -5.364 -3.289 -13.365 1.00 85.56 97 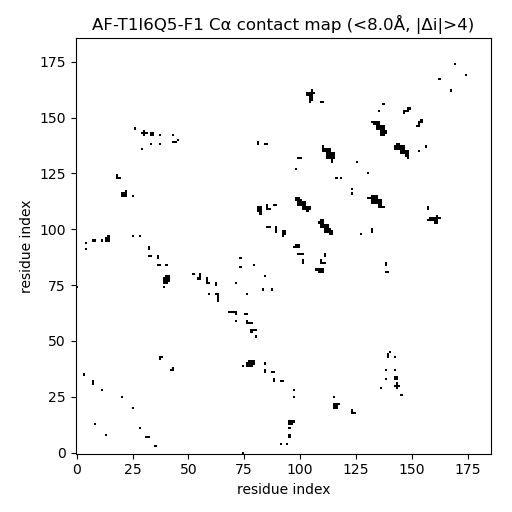GLY A O 1
ATOM 770 N N . LEU A 1 98 ? -5.476 -1.956 -11.569 1.00 87.50 98 LEU A N 1
ATOM 771 C CA . LEU A 1 98 ? -4.044 -1.655 -11.529 1.00 87.50 98 LEU A CA 1
ATOM 772 C C . LEU A 1 98 ? -3.256 -2.899 -11.065 1.00 87.50 98 LEU A C 1
ATOM 774 O O . LEU A 1 98 ? -3.425 -3.330 -9.914 1.00 87.50 98 LEU A O 1
ATOM 778 N N . PRO A 1 99 ? -2.350 -3.460 -11.895 1.00 85.75 99 PRO A N 1
ATOM 779 C CA . PRO A 1 99 ? -1.580 -4.645 -11.537 1.00 85.75 99 PRO A CA 1
ATOM 780 C C . PRO A 1 99 ? -0.623 -4.346 -10.385 1.00 85.75 99 PRO A C 1
ATOM 782 O O . PRO A 1 99 ? 0.439 -3.742 -10.537 1.00 85.75 99 PRO A O 1
ATOM 785 N N . SER A 1 100 ? -1.025 -4.797 -9.206 1.00 89.88 100 SER A N 1
ATOM 786 C CA . SER A 1 100 ? -0.343 -4.534 -7.948 1.00 89.88 100 SER A CA 1
ATOM 787 C C . SER A 1 100 ? -0.370 -5.771 -7.059 1.00 89.88 100 SER A C 1
ATOM 789 O O . SER A 1 100 ? -1.257 -6.623 -7.162 1.00 89.88 100 SER A O 1
ATOM 791 N N . ARG A 1 101 ? 0.597 -5.873 -6.156 1.00 90.12 101 ARG A N 1
ATOM 792 C CA . ARG A 1 101 ? 0.723 -6.961 -5.194 1.00 90.12 101 ARG A CA 1
ATOM 793 C C . ARG A 1 101 ? 0.952 -6.389 -3.807 1.00 90.12 101 ARG A C 1
ATOM 795 O O . ARG A 1 101 ? 1.941 -5.702 -3.588 1.00 90.12 101 ARG A O 1
ATOM 802 N N . LEU A 1 102 ? 0.091 -6.748 -2.862 1.00 92.81 102 LEU A N 1
ATOM 803 C CA . LEU A 1 102 ? 0.307 -6.447 -1.451 1.00 92.81 102 LEU A CA 1
ATOM 804 C C . LEU A 1 102 ? 1.295 -7.457 -0.856 1.00 92.81 102 LEU A C 1
ATOM 806 O O . LEU A 1 102 ? 1.069 -8.669 -0.910 1.00 92.81 102 LEU A O 1
ATOM 810 N N . VAL A 1 103 ? 2.381 -6.961 -0.273 1.00 90.88 103 VAL A N 1
ATOM 811 C CA . VAL A 1 103 ? 3.399 -7.757 0.416 1.00 90.88 103 VAL A CA 1
ATOM 812 C C . VAL A 1 103 ? 3.395 -7.397 1.893 1.00 90.88 103 VAL A C 1
ATOM 814 O O . VAL A 1 103 ? 3.392 -6.223 2.258 1.00 90.88 103 VAL A O 1
ATOM 817 N N . ARG A 1 104 ? 3.383 -8.422 2.751 1.00 89.06 104 ARG A N 1
ATOM 818 C CA . ARG A 1 104 ? 3.461 -8.254 4.205 1.00 89.06 104 ARG A CA 1
ATOM 819 C C . ARG A 1 104 ? 4.914 -8.297 4.672 1.00 89.06 104 ARG A C 1
ATOM 821 O O . ARG A 1 104 ? 5.646 -9.243 4.375 1.00 89.06 104 ARG A O 1
ATOM 828 N N . GLY A 1 105 ? 5.301 -7.274 5.417 1.00 86.00 105 GLY A N 1
ATOM 829 C CA . GLY A 1 105 ? 6.562 -7.190 6.135 1.00 86.00 105 GLY A CA 1
ATOM 830 C C . GLY A 1 105 ? 6.445 -7.683 7.572 1.00 86.00 105 GLY A C 1
ATOM 831 O O . GLY A 1 105 ? 5.388 -8.127 8.025 1.00 86.00 105 GLY A O 1
ATOM 832 N N . HIS A 1 106 ? 7.555 -7.607 8.298 1.00 81.31 106 HIS A N 1
ATOM 833 C CA . HIS A 1 106 ? 7.594 -7.930 9.719 1.00 81.31 106 HIS A CA 1
ATOM 834 C C . HIS A 1 106 ? 6.884 -6.859 10.577 1.00 81.31 106 HIS A C 1
ATOM 836 O O . HIS A 1 106 ? 6.682 -5.730 10.127 1.00 81.31 106 HIS A O 1
ATOM 842 N N . CYS A 1 107 ? 6.492 -7.221 11.806 1.00 75.06 107 CYS A N 1
ATOM 843 C CA . CYS A 1 107 ? 5.884 -6.323 12.804 1.00 75.06 107 CYS A CA 1
ATOM 844 C C . CYS A 1 107 ? 4.711 -5.463 12.297 1.00 75.06 107 CYS A C 1
ATOM 846 O O . CYS A 1 107 ? 4.651 -4.268 12.564 1.00 75.06 107 CYS A O 1
ATOM 848 N N . GLY A 1 108 ? 3.771 -6.060 11.558 1.00 76.00 108 GLY A N 1
ATOM 849 C CA . GLY A 1 108 ? 2.566 -5.342 11.131 1.00 76.00 108 GLY A CA 1
ATOM 850 C C . GLY A 1 108 ? 2.836 -4.261 10.084 1.00 76.00 108 GLY A C 1
ATOM 851 O O . GLY A 1 108 ? 2.097 -3.292 10.018 1.00 76.00 108 GLY A O 1
ATOM 852 N N . THR A 1 109 ? 3.876 -4.415 9.262 1.00 85.25 109 THR A N 1
ATOM 853 C CA . THR A 1 109 ? 4.118 -3.561 8.092 1.00 85.25 109 THR A CA 1
ATOM 854 C C . THR A 1 109 ? 3.640 -4.241 6.808 1.00 85.25 109 THR A C 1
ATOM 856 O O . THR A 1 109 ? 3.588 -5.468 6.706 1.00 85.25 109 THR A O 1
ATOM 859 N N . ALA A 1 110 ? 3.277 -3.456 5.797 1.00 91.62 110 ALA A N 1
ATOM 860 C CA . ALA A 1 110 ? 3.005 -3.949 4.448 1.00 91.62 110 ALA A CA 1
ATOM 861 C C . ALA A 1 110 ? 3.314 -2.869 3.408 1.00 91.62 110 ALA A C 1
ATOM 863 O O . ALA A 1 110 ? 3.462 -1.697 3.749 1.00 91.62 110 ALA A O 1
ATOM 864 N N . TRP A 1 111 ? 3.438 -3.263 2.146 1.00 93.94 111 TRP A N 1
ATOM 865 C CA . TRP A 1 111 ? 3.627 -2.356 1.014 1.00 93.94 111 TRP A CA 1
ATOM 866 C C . TRP A 1 111 ? 3.041 -2.958 -0.259 1.00 93.94 111 TRP A C 1
ATOM 868 O O . TRP A 1 111 ? 2.754 -4.154 -0.316 1.00 93.94 111 TRP A O 1
ATOM 878 N N . ASN A 1 112 ? 2.875 -2.127 -1.288 1.00 94.81 112 ASN A N 1
ATOM 879 C CA . ASN A 1 112 ? 2.412 -2.574 -2.595 1.00 94.81 112 ASN A CA 1
ATOM 880 C C . ASN A 1 112 ? 3.545 -2.548 -3.610 1.00 94.81 112 ASN A C 1
ATOM 882 O O . ASN A 1 112 ? 4.224 -1.539 -3.768 1.00 94.81 112 ASN A O 1
ATOM 886 N N . GLU A 1 113 ? 3.716 -3.654 -4.316 1.00 92.75 113 GLU A N 1
ATOM 887 C CA . GLU A 1 113 ? 4.614 -3.775 -5.455 1.00 92.75 113 GLU A CA 1
ATOM 888 C C . GLU A 1 113 ? 3.799 -3.654 -6.748 1.00 92.75 113 GLU A C 1
ATOM 890 O O . GLU A 1 113 ? 2.716 -4.231 -6.856 1.00 92.75 113 GLU A O 1
ATOM 895 N N . VAL A 1 114 ? 4.306 -2.924 -7.737 1.00 90.38 114 VAL A N 1
ATOM 896 C CA . VAL A 1 114 ? 3.682 -2.760 -9.055 1.00 90.38 114 VAL A CA 1
ATOM 897 C C . VAL A 1 114 ? 4.635 -3.206 -10.158 1.00 90.38 114 VAL A C 1
ATOM 899 O O . VAL A 1 114 ? 5.865 -3.077 -10.066 1.00 90.38 114 VAL A O 1
ATOM 902 N N . CYS A 1 115 ? 4.066 -3.761 -11.221 1.00 84.06 115 CYS A N 1
ATOM 903 C CA . CYS A 1 115 ? 4.817 -4.074 -12.427 1.00 84.06 115 CYS A CA 1
ATOM 904 C C . CYS A 1 115 ? 4.714 -2.902 -13.396 1.00 84.06 115 CYS A C 1
ATOM 906 O O . CYS A 1 115 ? 3.611 -2.443 -13.672 1.00 84.06 115 CYS A O 1
ATOM 908 N N . ILE A 1 116 ? 5.850 -2.444 -13.920 1.00 79.94 116 ILE A N 1
ATOM 909 C CA . ILE A 1 116 ? 5.886 -1.441 -14.973 1.00 79.94 116 ILE A CA 1
ATOM 910 C C . ILE A 1 116 ? 6.724 -1.996 -16.111 1.00 79.94 116 ILE A C 1
ATOM 912 O O . ILE A 1 116 ? 7.921 -2.248 -15.951 1.00 79.94 116 ILE A O 1
ATOM 916 N N . MET A 1 117 ? 6.078 -2.230 -17.249 1.00 70.19 117 MET A N 1
ATOM 917 C CA . MET A 1 117 ? 6.758 -2.703 -18.444 1.00 70.19 117 MET A CA 1
ATOM 918 C C . MET A 1 117 ? 7.518 -1.541 -19.076 1.00 70.19 117 MET A C 1
ATOM 920 O O . MET A 1 117 ? 6.957 -0.482 -19.340 1.00 70.19 117 MET A O 1
ATOM 924 N N . LYS A 1 118 ? 8.813 -1.740 -19.326 1.00 61.41 118 LYS A N 1
ATOM 925 C CA . LYS A 1 118 ? 9.566 -0.860 -20.220 1.00 61.41 118 LYS A CA 1
ATOM 926 C C . LYS A 1 118 ? 9.393 -1.389 -21.637 1.00 61.41 118 LYS A C 1
ATOM 928 O O . LYS A 1 118 ? 9.620 -2.575 -21.865 1.00 61.41 118 LYS A O 1
ATOM 933 N N . TRP A 1 119 ? 9.014 -0.498 -22.547 1.00 55.62 119 TRP A N 1
ATOM 934 C CA . TRP A 1 119 ? 8.731 -0.789 -23.955 1.00 55.62 119 TRP A CA 1
ATOM 935 C C . TRP A 1 119 ? 9.879 -1.524 -24.674 1.00 55.62 119 TRP A C 1
ATOM 937 O O . TRP A 1 119 ? 9.638 -2.330 -25.565 1.00 55.62 119 TRP A O 1
ATOM 947 N N . ASP A 1 120 ? 11.123 -1.340 -24.222 1.00 54.34 120 ASP A N 1
ATOM 948 C CA . ASP A 1 120 ? 12.327 -1.895 -24.859 1.00 54.34 120 ASP A CA 1
ATOM 949 C C . ASP A 1 120 ? 12.532 -3.413 -24.682 1.00 54.34 120 ASP A C 1
ATOM 951 O O . ASP A 1 120 ? 13.599 -3.936 -25.013 1.00 54.34 120 ASP A O 1
ATOM 955 N N . ARG A 1 121 ? 11.565 -4.154 -24.124 1.00 49.97 121 ARG A N 1
ATOM 956 C CA . ARG A 1 121 ? 11.688 -5.606 -23.936 1.00 49.97 121 ARG A CA 1
ATOM 957 C C . ARG A 1 121 ? 10.580 -6.368 -24.675 1.00 49.97 121 ARG A C 1
ATOM 959 O O . ARG A 1 121 ? 9.413 -6.079 -24.444 1.00 49.97 121 ARG A O 1
ATOM 966 N N . PRO A 1 122 ? 10.906 -7.431 -25.436 1.00 48.31 122 PRO A N 1
ATOM 967 C CA . PRO A 1 122 ? 9.949 -8.228 -26.220 1.00 48.31 122 PRO A CA 1
ATOM 968 C C . PRO A 1 122 ? 9.025 -9.130 -25.370 1.00 48.31 122 PRO A C 1
ATOM 970 O O . PRO A 1 122 ? 8.472 -10.101 -25.868 1.00 48.31 122 PRO A O 1
ATOM 973 N N . TYR A 1 123 ? 8.864 -8.847 -24.074 1.00 51.59 123 TYR A N 1
ATOM 974 C CA . TYR A 1 123 ? 8.083 -9.656 -23.130 1.00 51.59 123 TYR A CA 1
ATOM 975 C C . TYR A 1 123 ? 6.639 -9.149 -22.949 1.00 51.59 123 TYR A C 1
ATOM 977 O O . TYR A 1 123 ? 5.983 -9.506 -21.968 1.00 51.59 123 TYR A O 1
ATOM 985 N N . CYS A 1 124 ? 6.143 -8.327 -23.881 1.00 52.78 124 CYS A N 1
ATOM 986 C CA . CYS A 1 124 ? 4.820 -7.695 -23.826 1.00 52.78 124 CYS A CA 1
ATOM 987 C C . CYS A 1 124 ? 3.645 -8.694 -23.834 1.00 52.78 124 CYS A C 1
ATOM 989 O O . CYS A 1 124 ? 2.536 -8.316 -23.476 1.00 52.78 124 CYS A O 1
ATOM 991 N N . ASP A 1 125 ? 3.898 -9.971 -24.140 1.00 56.12 125 ASP A N 1
ATOM 992 C CA . ASP A 1 125 ? 2.863 -11.010 -24.235 1.00 56.12 125 ASP A CA 1
ATOM 993 C C . ASP A 1 125 ? 2.806 -11.951 -23.015 1.00 56.12 125 ASP A C 1
ATOM 995 O O . ASP A 1 125 ? 2.084 -12.952 -23.017 1.00 56.12 125 ASP A O 1
ATOM 999 N N . LEU A 1 126 ? 3.576 -11.682 -21.951 1.00 60.59 126 LEU A N 1
ATOM 1000 C CA . LEU A 1 126 ? 3.496 -12.501 -20.740 1.00 60.59 126 LEU A CA 1
ATOM 1001 C C . LEU A 1 126 ? 2.160 -12.264 -20.013 1.00 60.59 126 LEU A C 1
ATOM 1003 O O . LEU A 1 126 ? 1.775 -11.115 -19.789 1.00 60.59 126 LEU A O 1
ATOM 1007 N N . PRO A 1 127 ? 1.473 -13.330 -19.553 1.00 61.84 127 PRO A N 1
ATOM 1008 C CA . PRO A 1 127 ? 0.280 -13.170 -18.735 1.00 61.84 127 PRO A CA 1
ATOM 1009 C C . PRO A 1 127 ? 0.627 -12.400 -17.458 1.00 61.84 127 PRO A C 1
ATOM 1011 O O . PRO A 1 127 ? 1.708 -12.585 -16.893 1.00 61.84 127 PRO A O 1
ATOM 1014 N N . LEU A 1 128 ? -0.318 -11.597 -16.959 1.00 61.59 128 LEU A N 1
ATOM 1015 C CA . LEU A 1 128 ? -0.144 -10.746 -15.772 1.00 61.59 128 LEU A CA 1
ATOM 1016 C C . LEU A 1 128 ? 0.425 -11.513 -14.560 1.00 61.59 128 LEU A C 1
ATOM 1018 O O . LEU A 1 128 ? 1.196 -10.974 -13.774 1.00 61.59 128 LEU A O 1
ATOM 1022 N N . SER A 1 129 ? 0.102 -12.806 -14.450 1.00 60.69 129 SER A N 1
ATOM 1023 C CA . SER A 1 129 ? 0.580 -13.720 -13.407 1.00 60.69 129 SER A CA 1
ATOM 1024 C C . SER A 1 129 ? 2.082 -14.033 -13.454 1.00 60.69 129 SER A C 1
ATOM 1026 O O . SER A 1 129 ? 2.628 -14.515 -12.464 1.00 60.69 129 SER A O 1
ATOM 1028 N N . LYS A 1 130 ? 2.742 -13.822 -14.597 1.00 65.50 130 LYS A N 1
ATOM 1029 C CA . LYS A 1 130 ? 4.186 -14.027 -14.800 1.00 65.50 130 LYS A CA 1
ATOM 1030 C C . LYS A 1 130 ? 4.972 -12.717 -14.784 1.00 65.50 130 LYS A C 1
ATOM 1032 O O . LYS A 1 130 ? 6.197 -12.748 -14.880 1.00 65.50 130 LYS A O 1
ATOM 1037 N N . LEU A 1 131 ? 4.291 -11.580 -14.654 1.00 69.75 131 LEU A N 1
ATOM 1038 C CA . LEU A 1 131 ? 4.951 -10.291 -14.556 1.00 69.75 131 LEU A CA 1
ATOM 1039 C C . LEU A 1 131 ? 5.600 -10.134 -13.190 1.00 69.75 131 LEU A C 1
ATOM 1041 O O . LEU A 1 131 ? 4.953 -10.232 -12.146 1.00 69.75 131 LEU A O 1
ATOM 1045 N N . LEU A 1 132 ? 6.903 -9.879 -13.211 1.00 76.44 132 LEU A N 1
ATOM 1046 C CA . LEU A 1 132 ? 7.643 -9.587 -12.000 1.00 76.44 132 LEU A CA 1
ATOM 1047 C C . LEU A 1 132 ? 7.390 -8.131 -11.593 1.00 76.44 132 LEU A C 1
ATOM 1049 O O . LEU A 1 132 ? 7.432 -7.238 -12.447 1.00 76.44 132 LEU A O 1
ATOM 1053 N N . PRO A 1 133 ? 7.136 -7.864 -10.304 1.00 82.81 133 PRO A N 1
ATOM 1054 C CA . PRO A 1 133 ? 7.079 -6.500 -9.819 1.00 82.81 133 PRO A CA 1
ATOM 1055 C C . PRO A 1 133 ? 8.427 -5.811 -10.024 1.00 82.81 133 PRO A C 1
ATOM 1057 O O . PRO A 1 133 ? 9.486 -6.429 -9.925 1.00 82.81 133 PRO A O 1
ATOM 1060 N N . THR A 1 134 ? 8.378 -4.517 -10.318 1.00 86.56 134 THR A N 1
ATOM 1061 C CA . THR A 1 134 ? 9.571 -3.716 -10.649 1.00 86.56 134 THR A CA 1
ATOM 1062 C C . THR A 1 134 ? 9.770 -2.560 -9.680 1.00 86.56 134 THR A C 1
ATOM 1064 O O . THR A 1 134 ? 10.903 -2.141 -9.449 1.00 86.56 134 THR A O 1
ATOM 1067 N N . HIS A 1 135 ? 8.677 -2.057 -9.104 1.00 91.12 135 HIS A N 1
ATOM 1068 C CA . HIS A 1 135 ? 8.684 -0.909 -8.213 1.00 91.12 135 HIS A CA 1
ATOM 1069 C C . HIS A 1 135 ? 7.804 -1.177 -6.993 1.00 91.12 135 HIS A C 1
ATOM 1071 O O . HIS A 1 135 ? 6.840 -1.939 -7.068 1.00 91.12 135 HIS A O 1
ATOM 1077 N N . VAL A 1 136 ? 8.120 -0.523 -5.882 1.00 94.06 136 VAL A N 1
ATOM 1078 C CA . VAL A 1 136 ? 7.285 -0.422 -4.684 1.00 94.06 136 VAL A CA 1
ATOM 1079 C C . VAL A 1 136 ? 6.640 0.956 -4.655 1.00 94.06 136 VAL A C 1
ATOM 1081 O O . VAL A 1 136 ? 7.286 1.952 -4.968 1.00 94.06 136 VAL A O 1
ATOM 1084 N N . VAL A 1 137 ? 5.367 1.022 -4.283 1.00 95.19 137 VAL A N 1
ATOM 1085 C CA . VAL A 1 137 ? 4.661 2.289 -4.078 1.00 95.19 137 VAL A CA 1
ATOM 1086 C C . VAL A 1 137 ? 4.976 2.808 -2.680 1.00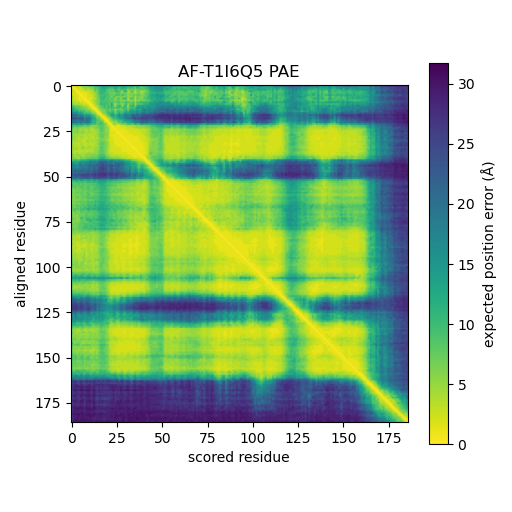 95.19 137 VAL A C 1
ATOM 1088 O O . VAL A 1 137 ? 4.675 2.143 -1.687 1.00 95.19 137 VAL A O 1
ATOM 1091 N N . ASP A 1 138 ? 5.557 4.000 -2.604 1.00 93.19 138 ASP A N 1
ATOM 1092 C CA . ASP A 1 138 ? 5.725 4.718 -1.347 1.00 93.19 138 ASP A CA 1
ATOM 1093 C C . ASP A 1 138 ? 4.416 5.426 -0.974 1.00 93.19 138 ASP A C 1
ATOM 1095 O O . ASP A 1 138 ? 3.879 6.220 -1.746 1.00 93.19 138 ASP A O 1
ATOM 1099 N N . LEU A 1 139 ? 3.897 5.117 0.215 1.00 91.31 139 LEU A N 1
ATOM 1100 C CA . LEU A 1 139 ? 2.684 5.706 0.800 1.00 91.31 139 LEU A CA 1
ATOM 1101 C C . LEU A 1 139 ? 2.965 6.486 2.099 1.00 91.31 139 LEU A C 1
ATOM 1103 O O . LEU A 1 139 ? 2.024 6.945 2.757 1.00 91.31 139 LEU A O 1
ATOM 1107 N N . CYS A 1 140 ? 4.237 6.592 2.503 1.00 86.25 140 CYS A N 1
ATOM 1108 C CA . CYS A 1 140 ? 4.628 7.157 3.796 1.00 86.25 140 CYS A CA 1
ATOM 1109 C C . CYS A 1 140 ? 5.669 8.273 3.673 1.00 86.25 140 CYS A C 1
ATOM 1111 O O . CYS A 1 140 ? 5.395 9.362 4.157 1.00 86.25 140 CYS A O 1
ATOM 1113 N N . ARG A 1 141 ? 6.840 8.032 3.055 1.00 85.25 141 ARG A N 1
ATOM 1114 C CA . ARG A 1 141 ? 7.922 9.039 3.014 1.00 85.25 141 ARG A CA 1
ATOM 1115 C C . ARG A 1 141 ? 7.664 10.063 1.915 1.00 85.25 141 ARG A C 1
ATOM 1117 O O . ARG A 1 141 ? 7.648 11.258 2.173 1.00 85.25 141 ARG A O 1
ATOM 1124 N N . ARG A 1 142 ? 7.452 9.588 0.686 1.00 88.06 142 ARG A N 1
ATOM 1125 C CA . ARG A 1 142 ? 7.135 10.405 -0.494 1.00 88.06 142 ARG A CA 1
ATOM 1126 C C . ARG A 1 142 ? 5.930 9.810 -1.225 1.00 88.06 142 ARG A C 1
ATOM 1128 O O . ARG A 1 142 ? 6.111 9.115 -2.231 1.00 88.06 142 ARG A O 1
ATOM 1135 N N . PRO A 1 143 ? 4.707 10.049 -0.721 1.00 89.25 143 PRO A N 1
ATOM 1136 C CA . PRO A 1 143 ? 3.501 9.414 -1.234 1.00 89.25 143 PRO A CA 1
ATOM 1137 C C . PRO A 1 143 ? 3.326 9.564 -2.751 1.00 89.25 143 PRO A C 1
ATOM 1139 O O . PRO A 1 143 ? 3.413 10.660 -3.297 1.00 89.25 143 PRO A O 1
ATOM 1142 N N . GLY A 1 144 ? 3.087 8.448 -3.440 1.00 88.94 144 GLY A N 1
ATOM 1143 C CA . GLY A 1 144 ? 2.884 8.393 -4.89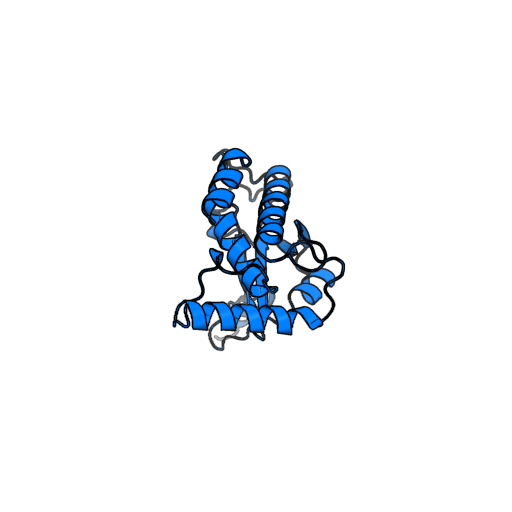2 1.00 88.94 144 GLY A CA 1
ATOM 1144 C C . GLY A 1 144 ? 4.181 8.198 -5.680 1.00 88.94 144 GLY A C 1
ATOM 1145 O O . GLY A 1 144 ? 4.147 8.066 -6.905 1.00 88.94 144 GLY A O 1
ATOM 1146 N N . THR A 1 145 ? 5.324 8.135 -4.992 1.00 92.44 145 THR A N 1
ATOM 1147 C CA . THR A 1 145 ? 6.609 7.783 -5.598 1.00 92.44 145 THR A CA 1
ATOM 1148 C C . THR A 1 145 ? 6.697 6.278 -5.839 1.00 92.44 145 THR A C 1
ATOM 1150 O O . THR A 1 145 ? 6.316 5.465 -4.998 1.00 92.44 145 THR A O 1
ATOM 1153 N N . LEU A 1 146 ? 7.273 5.909 -6.981 1.00 93.06 146 LEU A N 1
ATOM 1154 C CA . LEU A 1 146 ? 7.615 4.535 -7.328 1.00 93.06 146 LEU A CA 1
ATOM 1155 C C . LEU A 1 146 ? 9.097 4.274 -7.039 1.00 93.06 146 LEU A C 1
ATOM 1157 O O . LEU A 1 146 ? 9.972 4.815 -7.712 1.00 93.06 146 LEU A O 1
ATOM 1161 N N . LEU A 1 147 ? 9.373 3.440 -6.039 1.00 92.62 147 LEU A N 1
ATOM 1162 C CA . LEU A 1 147 ? 10.715 3.056 -5.608 1.00 92.62 147 LEU A CA 1
ATOM 1163 C C . LEU A 1 147 ? 11.187 1.825 -6.396 1.00 92.62 147 LEU A C 1
ATOM 1165 O O . LEU A 1 147 ? 10.560 0.772 -6.278 1.00 92.62 147 LEU A O 1
ATOM 1169 N N . PRO A 1 148 ? 12.268 1.896 -7.191 1.00 90.69 148 PRO A N 1
ATOM 1170 C CA . PRO A 1 148 ? 12.753 0.737 -7.937 1.00 90.69 148 PRO A CA 1
ATOM 1171 C C . PRO A 1 148 ? 13.249 -0.371 -7.000 1.00 90.69 148 PRO A C 1
ATOM 1173 O O . PRO A 1 148 ? 14.069 -0.122 -6.111 1.00 90.69 148 PRO A O 1
ATOM 1176 N N . ILE A 1 149 ? 12.787 -1.602 -7.223 1.00 88.06 149 ILE A N 1
ATOM 1177 C CA . ILE A 1 149 ? 13.203 -2.767 -6.431 1.00 88.06 149 ILE A CA 1
ATOM 1178 C C . ILE A 1 149 ? 14.708 -3.017 -6.625 1.00 88.06 149 ILE A C 1
ATOM 1180 O O . ILE A 1 149 ? 15.230 -2.909 -7.734 1.00 88.06 149 ILE A O 1
ATOM 1184 N N . GLY A 1 150 ? 15.409 -3.337 -5.533 1.00 82.62 150 GLY A N 1
ATOM 1185 C CA . GLY A 1 150 ? 16.866 -3.539 -5.509 1.00 82.62 150 GLY A CA 1
ATOM 1186 C C . GLY A 1 150 ? 17.681 -2.255 -5.316 1.00 82.62 150 GLY A C 1
ATOM 1187 O O . GLY A 1 150 ? 18.909 -2.288 -5.337 1.00 82.62 150 GL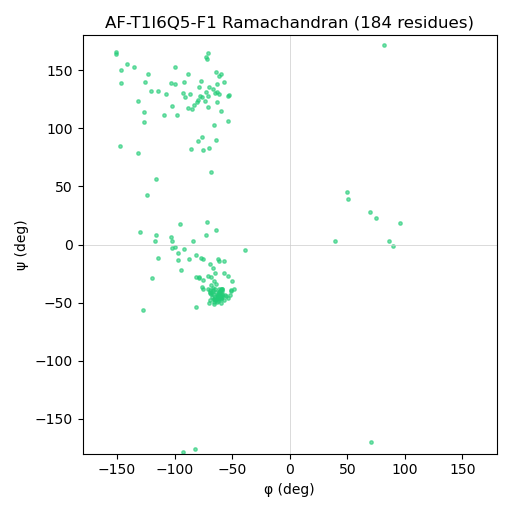Y A O 1
ATOM 1188 N N . ARG A 1 151 ? 17.026 -1.100 -5.135 1.00 90.19 151 ARG A N 1
ATOM 1189 C CA . ARG A 1 151 ? 17.677 0.118 -4.632 1.00 90.19 151 ARG A CA 1
ATOM 1190 C C . ARG A 1 151 ? 17.628 0.148 -3.106 1.00 90.19 151 ARG A C 1
ATOM 1192 O O . ARG A 1 151 ? 16.607 -0.204 -2.520 1.00 90.19 151 ARG A O 1
ATOM 1199 N N . ARG A 1 152 ? 18.672 0.712 -2.488 1.00 90.62 152 ARG A N 1
ATOM 1200 C CA . ARG A 1 152 ? 18.761 0.907 -1.030 1.00 90.62 152 ARG A CA 1
ATOM 1201 C C . ARG A 1 152 ? 17.532 1.616 -0.454 1.00 90.62 152 ARG A C 1
ATOM 1203 O O . ARG A 1 152 ? 16.981 1.177 0.542 1.00 90.62 152 ARG A O 1
ATOM 1210 N N . GLU A 1 153 ? 17.049 2.660 -1.127 1.00 90.62 153 GLU A N 1
ATOM 1211 C CA . GLU A 1 153 ? 15.848 3.395 -0.703 1.00 90.62 153 GLU A CA 1
ATOM 1212 C C . GLU A 1 153 ? 14.602 2.493 -0.625 1.00 90.62 153 GLU A C 1
ATOM 1214 O O . GLU A 1 153 ? 13.812 2.595 0.312 1.00 90.62 153 GLU A O 1
ATOM 1219 N N . CYS A 1 154 ? 14.442 1.573 -1.582 1.00 90.06 154 CYS A N 1
ATOM 1220 C CA . CYS A 1 154 ? 13.337 0.618 -1.590 1.00 90.06 154 CYS A CA 1
ATOM 1221 C C . CYS A 1 154 ? 13.456 -0.383 -0.433 1.00 90.06 154 CYS A C 1
ATOM 1223 O O . CYS A 1 154 ? 12.455 -0.714 0.201 1.00 90.06 154 CYS A O 1
ATOM 1225 N N . GLU A 1 155 ? 14.663 -0.868 -0.152 1.00 89.12 155 GLU A N 1
ATOM 1226 C CA . GLU A 1 155 ? 14.928 -1.819 0.934 1.00 89.12 155 GLU A CA 1
ATOM 1227 C C . GLU A 1 155 ? 14.711 -1.182 2.307 1.00 89.12 155 GLU A C 1
ATOM 1229 O O . GLU A 1 155 ? 14.021 -1.756 3.147 1.00 89.12 155 GLU A O 1
ATOM 1234 N N . GLU A 1 156 ? 15.213 0.039 2.502 1.00 90.19 156 GLU A N 1
ATOM 1235 C CA . GLU A 1 156 ? 14.972 0.842 3.701 1.00 90.19 156 GLU A CA 1
ATOM 1236 C C . GLU A 1 156 ? 13.482 1.127 3.901 1.00 90.19 156 GLU A C 1
ATOM 1238 O O . GLU A 1 156 ? 13.000 1.123 5.033 1.00 90.19 156 GLU A O 1
ATOM 1243 N N . TYR A 1 157 ? 12.747 1.397 2.817 1.00 90.06 157 TYR A N 1
ATOM 1244 C CA . TYR A 1 157 ? 11.306 1.584 2.897 1.00 90.06 157 TYR A CA 1
ATOM 1245 C C . TYR A 1 157 ? 10.615 0.290 3.313 1.00 90.06 157 TYR A C 1
ATOM 1247 O O . TYR A 1 157 ? 9.810 0.317 4.237 1.00 90.06 157 TYR A O 1
ATOM 1255 N N . CYS A 1 158 ? 10.897 -0.838 2.654 1.00 88.38 158 CYS A N 1
ATOM 1256 C CA . CYS A 1 158 ? 10.231 -2.117 2.911 1.00 88.38 158 CYS A CA 1
ATOM 1257 C C . CYS A 1 158 ? 10.536 -2.654 4.314 1.00 88.38 158 CYS A C 1
ATOM 1259 O O . CYS A 1 158 ? 9.612 -3.055 5.024 1.00 88.38 158 CYS A O 1
ATOM 1261 N N . GLY A 1 159 ? 11.803 -2.609 4.723 1.00 86.50 159 GLY A N 1
ATOM 1262 C CA . GLY A 1 159 ? 12.291 -3.298 5.909 1.00 86.50 159 GLY A CA 1
ATOM 1263 C C . GLY A 1 159 ? 12.321 -4.824 5.727 1.00 86.50 159 GLY A C 1
ATOM 1264 O O . GLY A 1 159 ? 12.134 -5.337 4.616 1.00 86.50 159 GLY A O 1
ATOM 1265 N N . PRO A 1 160 ? 12.559 -5.583 6.810 1.00 81.94 160 PRO A N 1
ATOM 1266 C CA . PRO A 1 160 ? 12.590 -7.038 6.751 1.00 81.94 160 PRO A CA 1
ATOM 1267 C C . PRO A 1 160 ? 11.219 -7.602 6.354 1.00 81.94 160 PRO A C 1
ATOM 1269 O O . PRO A 1 160 ? 10.177 -7.258 6.924 1.00 81.94 160 PRO A O 1
ATOM 1272 N N . LYS A 1 161 ? 11.217 -8.508 5.371 1.00 74.56 161 LYS A N 1
ATOM 1273 C CA . LYS A 1 161 ? 10.010 -9.245 4.977 1.00 74.56 161 LYS A CA 1
ATOM 1274 C C . LYS A 1 161 ? 9.543 -10.131 6.129 1.00 74.56 161 LYS A C 1
ATOM 1276 O O . LYS A 1 161 ? 10.359 -10.629 6.905 1.00 74.56 161 LYS A O 1
ATOM 1281 N N . ALA A 1 162 ? 8.230 -10.347 6.234 1.00 66.06 162 ALA A N 1
ATOM 1282 C CA . ALA A 1 162 ? 7.714 -11.327 7.177 1.00 66.06 162 ALA A CA 1
ATOM 1283 C C . ALA A 1 162 ? 8.297 -12.696 6.821 1.00 66.06 162 ALA A C 1
ATOM 1285 O O . ALA A 1 162 ? 7.997 -13.243 5.760 1.00 66.06 162 ALA A O 1
ATOM 1286 N N . VAL A 1 163 ? 9.111 -13.260 7.712 1.00 58.50 163 VAL A N 1
ATOM 1287 C CA . VAL A 1 163 ? 9.516 -14.659 7.616 1.00 58.50 163 VAL A CA 1
ATOM 1288 C C . VAL A 1 163 ? 8.314 -15.480 8.063 1.00 58.50 163 VAL A C 1
ATOM 1290 O O . VAL A 1 163 ? 8.201 -15.854 9.226 1.00 58.50 163 VAL A O 1
ATOM 1293 N N . ALA A 1 164 ? 7.346 -15.712 7.176 1.00 51.94 164 ALA A N 1
ATOM 1294 C CA . ALA A 1 164 ? 6.408 -16.788 7.455 1.00 51.94 164 ALA A CA 1
ATOM 1295 C C . ALA A 1 164 ? 7.197 -18.097 7.280 1.00 51.94 164 ALA A C 1
ATOM 1297 O O . ALA A 1 164 ? 7.790 -18.272 6.208 1.00 51.94 164 ALA A O 1
ATOM 1298 N N . PRO A 1 165 ? 7.194 -19.014 8.266 1.00 48.84 165 PRO A N 1
ATOM 1299 C CA . PRO A 1 165 ? 7.945 -20.271 8.196 1.00 48.84 165 PRO A CA 1
ATOM 1300 C C . PRO A 1 165 ? 7.587 -21.140 6.972 1.00 48.84 165 PRO A C 1
ATOM 1302 O O . PRO A 1 165 ? 8.351 -22.023 6.609 1.00 48.84 165 PRO A O 1
ATOM 1305 N N . PHE A 1 166 ? 6.480 -20.839 6.279 1.00 45.69 166 PHE A N 1
ATOM 1306 C CA . PHE A 1 166 ? 6.022 -21.508 5.052 1.00 45.69 166 PHE A CA 1
ATOM 1307 C C . PHE A 1 166 ? 5.982 -20.603 3.801 1.00 45.69 166 PHE A C 1
ATOM 1309 O O . PHE A 1 166 ? 5.446 -20.995 2.770 1.00 45.69 166 PHE A O 1
ATOM 1316 N N . SER A 1 167 ? 6.499 -19.371 3.874 1.00 44.94 167 SER A N 1
ATOM 1317 C CA . SER A 1 167 ? 6.376 -18.364 2.798 1.00 44.94 167 SER A CA 1
ATOM 1318 C C . SER A 1 167 ? 7.621 -18.167 1.937 1.00 44.94 167 SER A C 1
ATOM 1320 O O . SER A 1 167 ? 7.595 -17.308 1.051 1.00 44.94 167 SER A O 1
ATOM 1322 N N . MET A 1 168 ? 8.689 -18.942 2.159 1.00 43.00 168 MET A N 1
ATOM 1323 C CA . MET A 1 168 ? 9.838 -18.946 1.254 1.00 43.00 168 MET A CA 1
ATOM 1324 C C . MET A 1 168 ? 9.397 -19.477 -0.113 1.00 43.00 168 MET A C 1
ATOM 1326 O O . MET A 1 168 ? 9.445 -20.671 -0.391 1.00 43.00 168 MET A O 1
ATOM 1330 N N . ARG A 1 169 ? 8.952 -18.573 -0.990 1.00 52.00 169 ARG A N 1
ATOM 1331 C CA . ARG A 1 169 ? 9.139 -18.785 -2.420 1.00 52.00 169 ARG A CA 1
ATOM 1332 C C . ARG A 1 169 ? 10.624 -18.562 -2.692 1.00 52.00 169 ARG A C 1
ATOM 1334 O O . ARG A 1 169 ? 11.130 -17.533 -2.238 1.00 52.00 169 ARG A O 1
ATOM 1341 N N . PRO A 1 170 ? 11.290 -19.480 -3.408 1.00 48.56 170 PRO A N 1
ATOM 1342 C CA . PRO A 1 170 ? 12.687 -19.310 -3.763 1.00 48.56 170 PRO A CA 1
ATOM 1343 C C . PRO A 1 170 ? 12.860 -17.960 -4.459 1.00 48.56 170 PRO A C 1
ATOM 1345 O O . PRO A 1 170 ? 12.101 -17.599 -5.366 1.00 48.56 170 PRO A O 1
ATOM 1348 N N . THR A 1 171 ? 13.808 -17.178 -3.962 1.00 48.16 171 THR A N 1
ATOM 1349 C CA . THR A 1 171 ? 14.246 -15.949 -4.612 1.00 48.16 171 THR A CA 1
ATOM 1350 C C . THR A 1 171 ? 15.070 -16.303 -5.853 1.00 48.16 171 THR A C 1
ATOM 1352 O O . THR A 1 171 ? 15.517 -17.433 -6.014 1.00 48.16 171 THR A O 1
ATOM 1355 N N . PHE A 1 172 ? 15.243 -15.360 -6.782 1.00 40.00 172 PHE A N 1
ATOM 1356 C CA . PHE A 1 172 ? 15.958 -15.583 -8.053 1.00 40.00 172 PHE A CA 1
ATOM 1357 C C . PHE A 1 172 ? 17.333 -16.292 -7.916 1.00 40.00 172 PHE A C 1
ATOM 1359 O O . PHE A 1 172 ? 17.620 -17.160 -8.741 1.00 40.00 172 PHE A O 1
ATOM 1366 N N . PRO A 1 173 ? 18.156 -16.007 -6.881 1.00 50.03 173 PRO A N 1
ATOM 1367 C CA . PRO A 1 173 ? 19.396 -16.748 -6.615 1.00 50.03 173 PRO A CA 1
ATOM 1368 C C . PRO A 1 173 ? 19.171 -18.224 -6.254 1.00 50.03 173 PRO A C 1
ATOM 1370 O O . PRO A 1 173 ? 19.961 -19.084 -6.633 1.00 50.03 173 PRO A O 1
ATOM 1373 N N . ASP A 1 174 ? 18.074 -18.533 -5.562 1.00 49.66 174 ASP A N 1
ATOM 1374 C CA . ASP A 1 174 ? 17.756 -19.888 -5.098 1.00 49.66 174 ASP A CA 1
ATOM 1375 C C . ASP A 1 174 ? 17.364 -20.813 -6.263 1.00 49.66 174 ASP A C 1
ATOM 1377 O O . ASP A 1 174 ? 17.565 -22.021 -6.193 1.00 49.66 174 ASP A O 1
ATOM 1381 N N . ILE A 1 175 ? 16.825 -20.256 -7.355 1.00 52.38 175 ILE A N 1
ATOM 1382 C CA . ILE A 1 175 ? 16.390 -21.023 -8.535 1.00 52.38 175 ILE A CA 1
ATOM 1383 C C . ILE A 1 175 ? 17.590 -21.487 -9.371 1.00 52.38 175 ILE A C 1
ATOM 1385 O O . ILE A 1 175 ? 17.586 -22.610 -9.870 1.00 52.38 175 ILE A O 1
ATOM 1389 N N . LEU A 1 176 ? 18.626 -20.653 -9.498 1.00 48.38 176 LEU A N 1
ATOM 1390 C CA . LEU A 1 176 ? 19.834 -20.990 -10.262 1.00 48.38 176 LEU A CA 1
ATOM 1391 C C . LEU A 1 176 ? 20.644 -22.097 -9.566 1.00 48.38 176 LEU A C 1
ATOM 1393 O O . LEU A 1 176 ? 21.041 -23.066 -10.209 1.00 48.38 176 LEU A O 1
ATOM 1397 N N . ASN A 1 177 ? 20.762 -22.033 -8.237 1.00 47.66 177 ASN A N 1
ATOM 1398 C CA . ASN A 1 177 ? 21.487 -23.029 -7.437 1.00 47.66 177 ASN A CA 1
ATOM 1399 C C . ASN A 1 177 ? 20.808 -24.414 -7.379 1.00 47.66 177 ASN A C 1
ATOM 1401 O O . ASN A 1 177 ? 21.441 -25.407 -7.014 1.00 47.66 177 ASN A O 1
ATOM 1405 N N . LEU A 1 178 ? 19.521 -24.506 -7.729 1.00 50.53 178 LEU A N 1
ATOM 1406 C CA . LEU A 1 178 ? 18.805 -25.783 -7.828 1.00 50.53 178 LEU A CA 1
ATOM 1407 C C . LEU A 1 178 ? 19.067 -26.502 -9.159 1.00 50.53 178 LEU A C 1
ATOM 1409 O O . LEU A 1 178 ? 19.009 -27.731 -9.206 1.00 50.53 178 LEU A O 1
ATOM 1413 N N . GLN A 1 179 ? 19.372 -25.765 -10.231 1.00 50.50 179 GLN A N 1
ATOM 1414 C CA . GLN A 1 179 ? 19.655 -26.375 -11.533 1.00 50.50 179 GLN A CA 1
ATOM 1415 C C . GLN A 1 179 ? 21.073 -26.953 -11.616 1.00 50.50 179 GLN A C 1
ATOM 1417 O O . GLN A 1 179 ? 21.273 -27.940 -12.319 1.00 50.50 179 GLN A O 1
ATOM 1422 N N . GLU A 1 180 ? 22.030 -26.413 -10.857 1.00 48.16 180 GLU A N 1
ATOM 1423 C CA . GLU A 1 180 ? 23.416 -26.906 -10.857 1.00 48.16 180 GLU A CA 1
ATOM 1424 C C . GLU A 1 180 ? 23.609 -28.179 -10.013 1.00 48.16 180 GLU A C 1
ATOM 1426 O O . GLU A 1 180 ? 24.416 -29.033 -10.359 1.00 48.16 180 GLU A O 1
ATOM 1431 N N . ASN A 1 181 ? 22.807 -28.391 -8.963 1.00 47.28 181 ASN A N 1
ATOM 1432 C CA . ASN A 1 181 ? 22.974 -29.533 -8.048 1.00 47.28 181 ASN A CA 1
ATOM 1433 C C . ASN A 1 181 ? 22.320 -30.852 -8.505 1.00 47.28 181 ASN A C 1
ATOM 1435 O O . ASN A 1 181 ? 22.347 -31.837 -7.767 1.00 47.28 181 ASN A O 1
ATOM 1439 N N . THR A 1 182 ? 21.718 -30.898 -9.698 1.00 50.25 182 THR A N 1
ATOM 1440 C CA . THR A 1 182 ? 21.018 -32.104 -10.191 1.00 50.25 182 THR A CA 1
ATOM 1441 C C . THR A 1 182 ? 21.863 -32.935 -11.174 1.00 50.25 182 THR A C 1
ATOM 1443 O O . THR A 1 182 ? 21.418 -33.992 -11.609 1.00 50.25 182 THR A O 1
ATOM 1446 N N . GLN A 1 183 ? 23.084 -32.509 -11.527 1.00 49.88 183 GLN A N 1
ATOM 1447 C CA . GLN A 1 183 ? 23.906 -33.202 -12.537 1.00 49.88 183 GLN A CA 1
ATOM 1448 C C . GLN A 1 183 ? 24.960 -34.182 -11.981 1.00 49.88 183 GLN A C 1
ATOM 1450 O O . GLN A 1 183 ? 25.402 -35.031 -12.743 1.00 49.88 183 GLN A O 1
ATOM 1455 N N . ASP A 1 184 ? 25.283 -34.181 -10.681 1.00 49.50 184 ASP A N 1
ATOM 1456 C CA . ASP A 1 184 ? 26.381 -35.010 -10.136 1.00 49.50 184 ASP A CA 1
ATOM 1457 C C . ASP A 1 184 ? 25.929 -36.084 -9.130 1.00 49.50 184 ASP A C 1
ATOM 1459 O O . ASP A 1 184 ? 26.411 -36.138 -7.997 1.00 49.50 184 ASP A O 1
ATOM 1463 N N . LYS A 1 185 ? 25.007 -36.969 -9.532 1.00 46.72 185 LYS A N 1
ATOM 1464 C CA . LYS A 1 185 ? 24.816 -38.280 -8.876 1.00 46.72 185 LYS A CA 1
ATOM 1465 C C . LYS A 1 185 ? 24.374 -39.354 -9.874 1.00 46.72 185 LYS A C 1
ATOM 1467 O O . LYS A 1 185 ? 23.184 -39.644 -9.970 1.00 46.72 185 LYS A O 1
ATOM 1472 N N . PHE A 1 186 ? 25.345 -39.964 -10.549 1.00 43.69 186 PHE A N 1
ATOM 1473 C CA . PHE A 1 186 ? 25.309 -41.361 -10.992 1.00 43.69 186 PHE A CA 1
ATOM 1474 C C . PHE A 1 186 ? 26.684 -41.986 -10.771 1.00 43.69 186 PHE A C 1
ATOM 1476 O O . PHE A 1 186 ? 27.684 -41.314 -11.101 1.00 43.69 186 PHE A O 1
#

Secondary structure (DSSP, 8-state):
-HHHHHHHHHHSPP--SSS---HHHHHHHHHHHHHHHHHHTT---TT--TTHHHHHHHHHHHHHHHHTSS---GGG-S---HHHHHHHHHHHHHHHT--EEEEEBSTT-EEEEE----TTSS-TTS-GGGPPP-EEEPSSSSTT-EEETTSHHHHHHH-SB---TT--PPPHHHHHHHHHTTSS--

Mean predicted aligned error: 11.54 Å

Solvent-accessible surface area (backbone atoms only — not comparable to full-atom values): 11136 Å² total; per-residue (Å²): 96,70,64,58,54,50,52,47,61,74,73,45,78,71,78,64,86,72,71,63,67,48,56,67,59,52,52,53,50,44,32,53,48,38,53,51,40,23,67,49,28,58,44,83,53,91,75,72,59,90,65,54,60,57,57,38,51,51,51,53,49,51,52,27,61,75,67,73,37,93,77,77,62,76,72,79,41,54,53,50,56,62,29,54,45,29,51,51,38,48,58,55,31,58,75,60,64,51,69,64,42,81,44,63,23,44,94,76,34,35,38,34,31,28,57,66,59,62,84,92,47,98,64,67,81,60,56,78,91,73,59,66,65,44,26,33,54,33,80,65,90,53,66,41,39,75,33,50,64,93,36,69,71,34,49,68,68,60,52,61,63,44,81,46,97,84,61,81,66,77,50,80,71,54,56,58,61,57,66,66,72,72,76,85,84,131

Radius of gyration: 19.11 Å; Cα contacts (8 Å, |Δi|>4): 218; chains: 1; bounding box: 45×58×48 Å

Sequence (186 aa):
MTDYVKELKENVKPFTSTGVLDWMWISDSVKLVTSIVLQGLGGSSENRQDDDFHEFFLQINEVKLKRKSCVIPMGDMSVGQKFERAVLFKCLADVIGLPSRLVRGHCGTAWNEVCIMKWDRPYCDLPLSKLLPTHVVDLCRRPGTLLPIGRRECEEYCGPKAVAPFSMRPTFPDILNLQENTQDKF

Nearest PDB structures (foldseek):
  7uj4-assembly1_A  TM=5.996E-01  e=7.297E-02  Homo sapiens
  6pkc-assembly2_B  TM=5.752E-01  e=1.251E-01  Homo sapiens
  3u85-assembly1_A  TM=5.861E-01  e=3.908E-01  Homo sapiens

pLDDT: mean 76.15, std 16.61, range [40.0, 95.19]

InterPro domains:
  IPR052441 Armadillo Repeat & Ser/Thr Protein Kinase [PTHR46618] (5-153)
  IPR055164 EDR1/CTR1/ARMC3-like, peptidase-like domain [PF14381] (24-146)

Organism: Rhodnius prolixus (NCBI:txid13249)

Foldseek 3Di:
DVVLLVVLVVPQDAPDPPLALDPVSLLVSQQSLLQSLQQLAPHQCLPDDPPLVVVQVVQLVVQCVVVVDNDDDSNSHRHDDQLSSQVSSVVSCVSRVFLWDWFAAPPRHIWIFHAHDDPPDPCSPDDSVPGDGAWIADNHNDHSDTHGPPDPVRCVRRDHGPPPVPPDPDDPVRVVVVVVVPPPDD